Protein AF-A0A660MG66-F1 (afdb_monomer)

Radius of gyration: 17.44 Å; Cα contacts (8 Å, |Δi|>4): 514; chains: 1; bounding box: 45×44×50 Å

Foldseek 3Di:
DADDDFAEFADLQVQCVVVVADAWPPQRNLSCLVPPVVSSLVSLLVRVVVPGQEYEFSLQQLACVTPNDVCSVVCSLVSLLSSLVSNQVSVVVDPDNHFYEQEDEQRQDALCPVRDDLVCLCVGLVSNQNSNVVRGQEYEDERAQDLSSVVSNLVNHDPPHAYEYEFEWPPVPADVLTARSVRHDLLVVLVSCVVSVGQAYEYEDAALVNRLSSQVVSVVSCVVVVHSRHYYYDYDQFDDDPDDPPPDDRPDDDGDGDPCSDPVNVVVSVVD

Nearest PDB structures (foldseek):
  8ssc-assembly1_A  TM=7.604E-01  e=7.848E-11  Thermus thermophilus HB8
  1q8a-assembly2_B  TM=8.389E-01  e=7.531E-10  Thermotoga maritima
  1q8a-assembly1_A  TM=8.207E-01  e=4.965E-10  Thermotoga maritima
  1q7q-assembly2_B  TM=7.659E-01  e=3.687E-10  Thermotoga maritima
  1q8j-assembly2_B  TM=7.420E-01  e=2.034E-10  Thermotoga maritima

Structure (mmCIF, N/CA/C/O backbone):
data_AF-A0A660MG66-F1
#
_entry.id   AF-A0A660MG66-F1
#
loop_
_atom_site.group_PDB
_atom_site.id
_atom_site.type_symbol
_atom_site.label_atom_id
_atom_site.label_alt_id
_atom_site.label_comp_id
_atom_site.label_asym_id
_atom_site.label_entity_id
_atom_site.label_seq_id
_atom_site.pdbx_PDB_ins_code
_atom_site.Cartn_x
_atom_site.Cartn_y
_atom_site.Cartn_z
_atom_site.occupancy
_atom_site.B_iso_or_equiv
_atom_site.auth_seq_id
_atom_site.auth_comp_id
_atom_site.auth_asym_id
_atom_site.auth_atom_id
_atom_site.pdbx_PDB_model_num
ATOM 1 N N . MET A 1 1 ? -5.938 2.120 25.514 1.00 46.19 1 MET A N 1
ATOM 2 C CA . MET A 1 1 ? -5.504 3.510 25.252 1.00 46.19 1 MET A CA 1
ATOM 3 C C . MET A 1 1 ? -5.597 3.747 23.754 1.00 46.19 1 MET A C 1
ATOM 5 O O . MET A 1 1 ? -5.388 2.773 23.036 1.00 46.19 1 MET A O 1
ATOM 9 N N . PRO A 1 2 ? -5.944 4.954 23.278 1.00 67.81 2 PRO A N 1
ATOM 10 C CA . PRO A 1 2 ? -5.911 5.242 21.847 1.00 67.81 2 PRO A CA 1
ATOM 11 C C . PRO A 1 2 ? -4.488 5.038 21.314 1.00 67.81 2 PRO A C 1
ATOM 13 O O . PRO A 1 2 ? -3.513 5.337 22.008 1.00 67.81 2 PRO A O 1
ATOM 16 N N . HIS A 1 3 ? -4.371 4.480 20.109 1.00 76.56 3 HIS A N 1
ATOM 17 C CA . HIS A 1 3 ? -3.082 4.372 19.427 1.00 76.56 3 HIS A CA 1
ATOM 18 C C . HIS A 1 3 ? -2.533 5.778 19.150 1.00 76.56 3 HIS A C 1
ATOM 20 O O . HIS A 1 3 ? -3.327 6.667 18.840 1.00 76.56 3 HIS A O 1
ATOM 26 N N . PRO A 1 4 ? -1.208 6.002 19.228 1.00 88.88 4 PRO A N 1
ATOM 27 C CA . PRO A 1 4 ? -0.640 7.252 18.740 1.00 88.88 4 PRO A CA 1
ATOM 28 C C . PRO A 1 4 ? -0.959 7.409 17.247 1.00 88.88 4 PRO A C 1
ATOM 30 O O . PRO A 1 4 ? -0.990 6.412 16.515 1.00 88.88 4 PRO A O 1
ATOM 33 N N . LEU A 1 5 ? -1.194 8.652 16.815 1.00 92.31 5 LEU A N 1
ATOM 34 C CA . LEU A 1 5 ? -1.287 8.988 15.397 1.00 92.31 5 LEU A CA 1
ATOM 35 C C . LEU A 1 5 ? 0.055 8.668 14.732 1.00 92.31 5 LEU A C 1
ATOM 37 O O . LEU A 1 5 ? 1.105 8.978 15.291 1.00 92.31 5 LEU A O 1
ATOM 41 N N . LEU A 1 6 ? -0.006 8.028 13.568 1.00 95.81 6 LEU A N 1
ATOM 42 C CA . LEU A 1 6 ? 1.147 7.712 12.736 1.00 95.81 6 LEU A CA 1
ATOM 43 C C . LEU A 1 6 ? 0.929 8.352 11.371 1.00 95.81 6 LEU A C 1
ATOM 45 O O . LEU A 1 6 ? -0.147 8.198 10.794 1.00 95.81 6 LEU A O 1
ATOM 49 N N . ILE A 1 7 ? 1.942 9.043 10.869 1.00 96.88 7 ILE A N 1
ATOM 50 C CA . ILE A 1 7 ? 1.932 9.674 9.554 1.00 96.88 7 ILE A CA 1
ATOM 51 C C . ILE A 1 7 ? 2.652 8.759 8.562 1.00 96.88 7 ILE A C 1
ATOM 53 O O . ILE A 1 7 ? 3.808 8.390 8.770 1.00 96.88 7 ILE A O 1
ATOM 57 N N . LEU A 1 8 ? 1.953 8.373 7.496 1.00 97.88 8 LEU A N 1
ATOM 58 C CA . LEU A 1 8 ? 2.539 7.647 6.368 1.00 97.88 8 LEU A CA 1
ATOM 59 C C . LEU A 1 8 ? 3.187 8.621 5.379 1.00 97.88 8 LEU A C 1
ATOM 61 O O . LEU A 1 8 ? 2.963 9.833 5.442 1.00 97.88 8 LEU A O 1
ATOM 65 N N . ASP A 1 9 ? 3.987 8.090 4.462 1.00 97.25 9 ASP A N 1
ATOM 66 C CA . ASP A 1 9 ? 4.461 8.835 3.306 1.00 97.25 9 ASP A CA 1
ATOM 67 C C . ASP A 1 9 ? 3.354 9.070 2.261 1.00 97.25 9 ASP A C 1
ATOM 69 O O . ASP A 1 9 ? 2.168 8.849 2.504 1.00 97.25 9 ASP A O 1
ATOM 73 N N . GLY A 1 10 ? 3.730 9.635 1.113 1.00 93.62 10 GLY A N 1
ATOM 74 C CA . GLY A 1 10 ? 2.805 9.977 0.034 1.00 93.62 10 GLY A CA 1
ATOM 75 C C . GLY A 1 10 ? 3.159 9.311 -1.296 1.00 93.62 10 GLY A C 1
ATOM 76 O O . GLY A 1 10 ? 3.977 8.399 -1.375 1.00 93.62 10 GLY A O 1
ATOM 77 N N . GLY A 1 11 ? 2.545 9.799 -2.377 1.00 91.19 11 GLY A N 1
ATOM 78 C CA . GLY A 1 11 ? 2.695 9.221 -3.714 1.00 91.19 11 GLY A CA 1
ATOM 79 C C . GLY A 1 11 ? 4.115 9.285 -4.295 1.00 91.19 11 GLY A C 1
ATOM 80 O O . GLY A 1 11 ? 4.513 10.300 -4.873 1.00 91.19 11 GLY A O 1
ATOM 81 N N . MET A 1 12 ? 4.818 8.149 -4.269 1.00 92.69 12 MET A N 1
ATOM 82 C CA . MET A 1 12 ? 6.146 7.943 -4.868 1.00 92.69 12 MET A CA 1
ATOM 83 C C . MET A 1 12 ? 6.213 8.355 -6.349 1.00 92.69 12 MET A C 1
ATOM 85 O O . MET A 1 12 ? 7.082 9.131 -6.741 1.00 92.69 12 MET A O 1
ATOM 89 N N . GLY A 1 13 ? 5.277 7.879 -7.181 1.00 88.44 13 GLY A N 1
ATOM 90 C CA . GLY A 1 13 ? 5.284 8.137 -8.628 1.00 88.44 13 GLY A CA 1
ATOM 91 C C . GLY A 1 13 ? 5.213 9.624 -8.994 1.00 88.44 13 GLY A C 1
ATOM 92 O O . GLY A 1 13 ? 5.968 10.090 -9.846 1.00 88.44 13 GLY A O 1
ATOM 93 N N . ARG A 1 14 ? 4.365 10.394 -8.298 1.00 84.88 14 ARG A N 1
ATOM 94 C CA . ARG A 1 14 ? 4.221 11.845 -8.519 1.00 84.88 14 ARG A CA 1
ATOM 95 C C . ARG A 1 14 ? 5.484 12.599 -8.143 1.00 84.88 14 ARG A C 1
ATOM 97 O O . ARG A 1 14 ? 5.910 13.491 -8.872 1.00 84.88 14 ARG A O 1
ATOM 104 N N . GLU A 1 15 ? 6.090 12.236 -7.021 1.00 91.56 15 GLU A N 1
ATOM 105 C CA . GLU A 1 15 ? 7.298 12.898 -6.550 1.00 91.56 15 GLU A CA 1
ATOM 106 C C . GLU A 1 15 ? 8.511 12.578 -7.439 1.00 91.56 15 GLU A C 1
ATOM 108 O O . GLU A 1 15 ? 9.327 13.461 -7.704 1.00 91.56 15 GLU A O 1
ATOM 113 N N . LEU A 1 16 ? 8.588 11.357 -7.977 1.00 91.94 16 LEU A N 1
ATOM 114 C CA . LEU A 1 16 ? 9.566 10.981 -9.001 1.00 91.94 16 LEU A CA 1
ATOM 115 C C . LEU A 1 16 ? 9.388 11.804 -10.282 1.00 91.94 16 LEU A C 1
ATOM 117 O O . LEU A 1 16 ? 10.354 12.404 -10.759 1.00 91.94 16 LEU A O 1
ATOM 121 N N . LEU A 1 17 ? 8.156 11.904 -10.793 1.00 88.00 17 LEU A N 1
ATOM 122 C CA . LEU A 1 17 ? 7.847 12.714 -11.974 1.00 88.00 17 LEU A CA 1
ATOM 123 C C . LEU A 1 17 ? 8.215 14.190 -11.755 1.00 88.00 17 LEU A C 1
ATOM 125 O O . LEU A 1 17 ? 8.870 14.799 -12.599 1.00 88.00 17 LEU A O 1
ATOM 129 N N . ARG A 1 18 ? 7.875 14.757 -10.589 1.00 87.94 18 ARG A N 1
ATOM 130 C CA . ARG A 1 18 ? 8.199 16.148 -10.219 1.00 87.94 18 ARG A CA 1
ATOM 131 C C . ARG A 1 18 ? 9.704 16.426 -10.202 1.00 87.94 18 ARG A C 1
ATOM 133 O O . ARG A 1 18 ? 10.125 17.560 -10.421 1.00 87.94 18 ARG A O 1
ATOM 140 N N . ARG A 1 19 ? 10.516 15.401 -9.947 1.00 91.06 19 ARG A N 1
ATOM 141 C CA . ARG A 1 19 ? 11.986 15.466 -9.944 1.00 91.06 19 ARG A CA 1
ATOM 142 C C . ARG A 1 19 ? 12.611 15.155 -11.302 1.00 91.06 19 ARG A C 1
ATOM 144 O O . ARG A 1 19 ? 13.834 15.142 -11.408 1.00 91.06 19 ARG A O 1
ATOM 151 N N . GLY A 1 20 ? 11.793 14.911 -12.326 1.00 90.56 20 GLY A N 1
ATOM 152 C CA . GLY A 1 20 ? 12.252 14.550 -13.664 1.00 90.56 20 GLY A CA 1
ATOM 153 C C . GLY A 1 20 ? 12.834 13.138 -13.754 1.00 90.56 20 GLY A C 1
ATOM 154 O O . GLY A 1 20 ? 13.601 12.870 -14.676 1.00 90.56 20 GLY A O 1
ATOM 155 N N . ALA A 1 21 ? 12.514 12.251 -12.806 1.00 91.75 21 ALA A N 1
ATOM 156 C CA . ALA A 1 21 ? 12.906 10.850 -12.898 1.00 91.75 21 ALA A CA 1
ATOM 157 C C . ALA A 1 21 ? 12.067 10.120 -13.970 1.00 91.75 21 ALA A C 1
ATOM 159 O O . ALA A 1 21 ? 10.926 10.520 -14.223 1.00 91.75 21 ALA A O 1
ATOM 160 N N . PRO A 1 22 ? 12.591 9.041 -14.584 1.00 87.75 22 PRO A N 1
ATOM 161 C CA . PRO A 1 22 ? 11.855 8.244 -15.557 1.00 87.75 22 PRO A CA 1
ATOM 162 C C . PRO A 1 22 ? 10.505 7.765 -15.015 1.00 87.75 22 PRO A C 1
ATOM 164 O O . PRO A 1 22 ? 10.446 7.054 -14.012 1.00 87.75 22 PRO A O 1
ATOM 167 N N . PHE A 1 23 ? 9.427 8.135 -15.705 1.00 82.25 23 PHE A N 1
ATOM 168 C CA . PHE A 1 23 ? 8.063 7.748 -15.366 1.00 82.25 23 PHE A CA 1
ATOM 169 C C . PHE A 1 23 ? 7.261 7.550 -16.654 1.00 82.25 23 PHE A C 1
ATOM 171 O O . PHE A 1 23 ? 7.031 8.507 -17.390 1.00 82.25 23 PHE A O 1
ATOM 178 N N . VAL A 1 24 ? 6.867 6.308 -16.937 1.00 81.00 24 VAL A N 1
ATOM 179 C CA . VAL A 1 24 ? 6.065 5.937 -18.115 1.00 81.00 24 VAL A CA 1
ATOM 180 C C . VAL A 1 24 ? 5.118 4.806 -17.723 1.00 81.00 24 VAL A C 1
ATOM 182 O O . VAL A 1 24 ? 5.482 3.948 -16.919 1.00 81.00 24 VAL A O 1
ATOM 185 N N . GLN A 1 25 ? 3.902 4.803 -18.266 1.00 78.06 25 GLN A N 1
ATOM 186 C CA . GLN A 1 25 ? 2.970 3.689 -18.093 1.00 78.06 25 GLN A CA 1
ATOM 187 C C . GLN A 1 25 ? 3.338 2.520 -19.031 1.00 78.06 25 GLN A C 1
ATOM 189 O O . GLN A 1 25 ? 3.713 2.773 -20.176 1.00 78.06 25 GLN A O 1
ATOM 194 N N . PRO A 1 26 ? 3.205 1.250 -18.611 1.00 80.88 26 PRO A N 1
ATOM 195 C CA . PRO A 1 26 ? 2.619 0.784 -17.351 1.00 80.88 26 PRO A CA 1
ATOM 196 C C . PRO A 1 26 ? 3.612 0.647 -16.182 1.00 80.88 26 PRO A C 1
ATOM 198 O O . PRO A 1 26 ? 3.180 0.349 -15.074 1.00 80.88 26 PRO A O 1
ATOM 201 N N . GLN A 1 27 ? 4.919 0.865 -16.381 1.00 80.94 27 GLN A N 1
ATOM 202 C CA . GLN A 1 27 ? 5.933 0.628 -15.339 1.00 80.94 27 GLN A CA 1
ATOM 203 C C . GLN A 1 27 ? 5.876 1.630 -14.170 1.00 80.94 27 GLN A C 1
ATOM 205 O O . GLN A 1 27 ? 6.378 1.341 -13.084 1.00 80.94 27 GLN A O 1
ATOM 210 N N . TRP A 1 28 ? 5.312 2.820 -14.380 1.00 84.62 28 TRP A N 1
ATOM 211 C CA . TRP A 1 28 ? 5.174 3.886 -13.382 1.00 84.62 28 TRP A CA 1
ATOM 212 C C . TRP A 1 28 ? 6.479 4.126 -12.599 1.00 84.62 28 TRP A C 1
ATOM 214 O O . TRP A 1 28 ? 7.527 4.404 -13.187 1.00 84.62 28 TRP A O 1
ATOM 224 N N . SER A 1 29 ? 6.440 4.013 -11.268 1.00 86.06 29 SER A N 1
ATOM 225 C CA . SER A 1 29 ? 7.584 4.231 -10.382 1.00 86.06 29 SER A CA 1
ATOM 226 C C . SER A 1 29 ? 8.622 3.103 -10.417 1.00 86.06 29 SER A C 1
ATOM 228 O O . SER A 1 29 ? 9.759 3.325 -9.986 1.00 86.06 29 SER A O 1
ATOM 230 N N . ALA A 1 30 ? 8.294 1.922 -10.960 1.00 92.12 30 ALA A N 1
ATOM 231 C CA . ALA A 1 30 ? 9.275 0.856 -11.164 1.00 92.12 30 ALA A CA 1
ATOM 232 C C . ALA A 1 30 ? 10.323 1.249 -12.215 1.00 92.12 30 ALA A C 1
ATOM 234 O O . ALA A 1 30 ? 11.483 0.859 -12.094 1.00 92.12 30 ALA A O 1
ATOM 235 N N . LEU A 1 31 ? 9.967 2.086 -13.198 1.00 92.50 31 LEU A N 1
ATOM 236 C CA . LEU A 1 31 ? 10.926 2.551 -14.201 1.00 92.50 31 LEU A CA 1
ATOM 237 C C . LEU A 1 31 ? 12.062 3.361 -13.564 1.00 92.50 31 LEU A C 1
ATOM 239 O O . LEU A 1 31 ? 13.237 3.113 -13.840 1.00 92.50 31 LEU A O 1
ATOM 243 N N . ALA A 1 32 ? 11.722 4.282 -12.659 1.00 94.81 32 ALA A N 1
ATOM 244 C CA . ALA A 1 32 ? 12.711 5.027 -11.889 1.00 94.81 32 ALA A CA 1
ATOM 245 C C . ALA A 1 32 ? 13.559 4.101 -11.008 1.00 94.81 32 ALA A C 1
ATOM 247 O O . ALA A 1 32 ? 14.765 4.300 -10.913 1.00 94.81 32 ALA A O 1
ATOM 248 N N . LEU A 1 33 ? 12.972 3.060 -10.408 1.00 96.81 33 LEU A N 1
ATOM 249 C CA . LEU A 1 33 ? 13.735 2.069 -9.644 1.00 96.81 33 LEU A CA 1
ATOM 250 C C . LEU A 1 33 ? 14.782 1.354 -10.515 1.00 96.81 33 LEU A C 1
ATOM 252 O O . LEU A 1 33 ? 15.910 1.144 -10.074 1.00 96.81 33 LEU A O 1
ATOM 256 N N . MET A 1 34 ? 14.420 1.008 -11.753 1.00 95.06 34 MET A N 1
ATOM 257 C CA . MET A 1 34 ? 15.291 0.300 -12.696 1.00 95.06 34 MET A CA 1
ATOM 258 C C . MET A 1 34 ? 16.382 1.199 -13.293 1.00 95.06 34 MET A C 1
ATOM 260 O O . MET A 1 34 ? 17.507 0.743 -13.493 1.00 95.06 34 MET A O 1
ATOM 264 N N . GLN A 1 35 ? 16.060 2.457 -13.601 1.00 95.69 35 GLN A N 1
ATOM 265 C CA . GLN A 1 35 ? 16.934 3.342 -14.383 1.00 95.69 35 GLN A CA 1
ATOM 266 C C . GLN A 1 35 ? 17.632 4.424 -13.553 1.00 95.69 35 GLN A C 1
ATOM 268 O O . GLN A 1 35 ? 18.730 4.854 -13.903 1.00 95.69 35 GLN A O 1
ATOM 273 N N . GLN A 1 36 ? 17.017 4.871 -12.458 1.00 96.31 36 GLN A N 1
ATOM 274 C CA . GLN A 1 36 ? 17.515 5.959 -11.616 1.00 96.31 36 GLN A CA 1
ATOM 275 C C . GLN A 1 36 ? 17.197 5.724 -10.122 1.00 96.31 36 GLN A C 1
ATOM 277 O O . GLN A 1 36 ? 16.509 6.532 -9.492 1.00 96.31 36 GLN A O 1
ATOM 282 N N . PRO A 1 37 ? 17.715 4.643 -9.507 1.00 97.19 37 PRO A N 1
ATOM 283 C CA . PRO A 1 37 ? 17.398 4.275 -8.123 1.00 97.19 37 PRO A CA 1
ATOM 284 C C . PRO A 1 37 ? 17.758 5.353 -7.089 1.00 97.19 37 PRO A C 1
ATOM 286 O O . PRO A 1 37 ? 17.121 5.442 -6.041 1.00 97.19 37 PRO A O 1
ATOM 289 N N . SER A 1 38 ? 18.734 6.220 -7.379 1.00 96.94 38 SER A N 1
ATOM 290 C CA . SER A 1 38 ? 19.054 7.357 -6.509 1.00 96.94 38 SER A CA 1
ATOM 291 C C . SER A 1 38 ? 17.866 8.306 -6.325 1.00 96.94 38 SER A C 1
ATOM 293 O O . SER A 1 38 ? 17.645 8.775 -5.212 1.00 96.94 38 SER A O 1
ATOM 295 N N . ALA A 1 39 ? 17.054 8.521 -7.368 1.00 97.12 39 ALA A N 1
ATOM 296 C CA . ALA A 1 39 ? 15.866 9.363 -7.275 1.00 97.12 39 ALA A CA 1
ATOM 297 C C . ALA A 1 39 ? 14.840 8.780 -6.291 1.00 97.12 39 ALA A C 1
ATOM 299 O O . ALA A 1 39 ? 14.245 9.531 -5.526 1.00 97.12 39 ALA A O 1
ATOM 300 N N . VAL A 1 40 ? 14.685 7.450 -6.249 1.00 98.00 40 VAL A N 1
ATOM 301 C CA . VAL A 1 40 ? 13.799 6.756 -5.296 1.00 98.00 40 VAL A CA 1
ATOM 302 C C . VAL A 1 40 ? 14.263 6.986 -3.854 1.00 98.00 40 VAL A C 1
ATOM 304 O O . VAL A 1 40 ? 13.461 7.377 -3.006 1.00 98.00 40 VAL A O 1
ATOM 307 N N . ALA A 1 41 ? 15.564 6.834 -3.577 1.00 97.81 41 ALA A N 1
ATOM 308 C CA . ALA A 1 41 ? 16.118 7.144 -2.257 1.00 97.81 41 ALA A CA 1
ATOM 309 C C . ALA A 1 41 ? 15.906 8.620 -1.881 1.00 97.81 41 ALA A C 1
ATOM 311 O O . ALA A 1 41 ? 15.531 8.928 -0.749 1.00 97.81 41 ALA A O 1
ATOM 312 N N . ASP A 1 42 ? 16.085 9.545 -2.829 1.00 97.81 42 ASP A N 1
ATOM 313 C C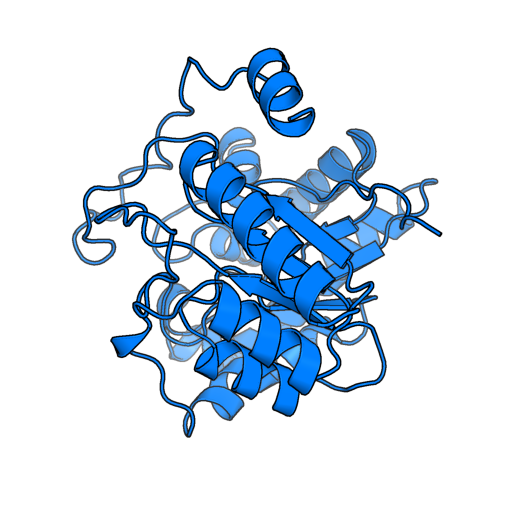A . ASP A 1 42 ? 15.842 10.967 -2.590 1.00 97.81 42 ASP A CA 1
ATOM 314 C C . ASP A 1 42 ? 14.367 11.244 -2.247 1.00 97.81 42 ASP A C 1
ATOM 316 O O . ASP A 1 42 ? 14.086 12.156 -1.460 1.00 97.81 42 ASP A O 1
ATOM 320 N N . VAL A 1 43 ? 13.413 10.515 -2.844 1.00 98.12 43 VAL A N 1
ATOM 321 C CA . VAL A 1 43 ? 11.983 10.640 -2.515 1.00 98.12 43 VAL A CA 1
ATOM 322 C C . VAL A 1 43 ? 11.715 10.162 -1.091 1.00 98.12 43 VAL A C 1
ATOM 324 O O . VAL A 1 43 ? 11.114 10.908 -0.317 1.00 98.12 43 VAL A O 1
ATOM 327 N N . HIS A 1 44 ? 12.229 8.992 -0.699 1.00 98.56 44 HIS A N 1
ATOM 328 C CA . HIS A 1 44 ? 12.107 8.514 0.682 1.00 98.56 44 HIS A CA 1
ATOM 329 C C . HIS A 1 44 ? 12.680 9.518 1.688 1.00 98.56 44 HIS A C 1
ATOM 331 O O . HIS A 1 44 ? 12.006 9.862 2.659 1.00 98.56 44 HIS A O 1
ATOM 337 N N . ARG A 1 45 ? 13.881 10.064 1.435 1.00 98.25 45 ARG A N 1
ATOM 338 C CA . ARG A 1 45 ? 14.485 11.082 2.314 1.00 98.25 45 ARG A CA 1
ATOM 339 C C . ARG A 1 45 ? 13.608 12.324 2.450 1.00 98.25 45 ARG A C 1
ATOM 341 O O . ARG A 1 45 ? 13.521 12.882 3.538 1.00 98.25 45 ARG A O 1
ATOM 348 N N . ALA A 1 46 ? 12.935 12.746 1.383 1.00 98.00 46 ALA A N 1
ATOM 349 C CA .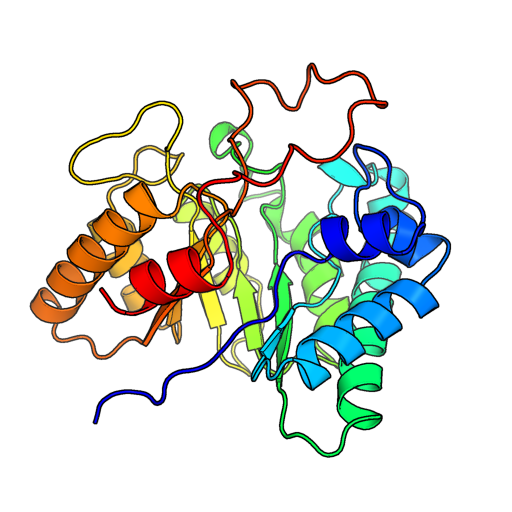 ALA A 1 46 ? 12.038 13.894 1.457 1.00 98.00 46 ALA A CA 1
ATOM 350 C C . ALA A 1 46 ? 10.771 13.618 2.274 1.00 98.00 46 ALA A C 1
ATOM 352 O O . ALA A 1 46 ? 10.354 14.500 3.018 1.00 98.00 46 ALA A O 1
ATOM 353 N N . TYR A 1 47 ? 10.191 12.415 2.202 1.00 98.31 47 TYR A N 1
ATOM 354 C CA . TYR A 1 47 ? 9.064 12.050 3.069 1.00 98.31 47 TYR A CA 1
ATOM 355 C C . TYR A 1 47 ? 9.475 11.920 4.538 1.00 98.31 47 TYR A C 1
ATOM 357 O O . TYR A 1 47 ? 8.783 12.431 5.419 1.00 98.31 47 TYR A O 1
ATOM 365 N N . ILE A 1 48 ? 10.644 11.334 4.808 1.00 98.50 48 ILE A N 1
ATOM 366 C CA . ILE A 1 48 ? 11.240 11.324 6.152 1.00 98.50 48 ILE A CA 1
ATOM 367 C C . ILE A 1 48 ? 11.438 12.760 6.650 1.00 98.50 48 ILE A C 1
ATOM 369 O O . ILE A 1 48 ? 11.128 13.083 7.802 1.00 98.50 48 ILE A O 1
ATOM 373 N N . GLU A 1 49 ? 11.935 13.656 5.794 1.00 97.69 49 GLU A N 1
ATOM 374 C CA . GLU A 1 49 ? 12.165 15.038 6.195 1.00 97.69 49 GLU A CA 1
ATOM 375 C C . GLU A 1 49 ? 10.859 15.801 6.446 1.00 97.69 49 GLU A C 1
ATOM 377 O O . GLU A 1 49 ? 10.764 16.534 7.430 1.00 97.69 49 GLU A O 1
ATOM 382 N N . ALA A 1 50 ? 9.825 15.525 5.651 1.00 96.62 50 ALA A N 1
ATOM 383 C CA . ALA A 1 50 ? 8.476 16.053 5.836 1.00 96.62 50 ALA A CA 1
ATOM 384 C C . ALA A 1 50 ? 7.774 15.543 7.111 1.00 96.62 50 ALA A C 1
ATOM 386 O O . ALA A 1 50 ? 6.791 16.148 7.535 1.00 96.62 50 ALA A O 1
ATOM 387 N N . GLY A 1 51 ? 8.287 14.482 7.744 1.00 97.06 51 GLY A N 1
ATOM 388 C CA . GLY A 1 51 ? 7.797 13.981 9.031 1.00 97.06 51 GLY A CA 1
ATOM 389 C C . GLY A 1 51 ? 7.019 12.668 8.966 1.00 97.06 51 GLY A C 1
ATOM 390 O O . GLY A 1 51 ? 6.251 12.398 9.883 1.00 97.06 51 GLY A O 1
ATOM 391 N N . ALA A 1 52 ? 7.201 11.858 7.918 1.00 98.12 52 ALA A N 1
ATOM 392 C CA . ALA A 1 52 ? 6.640 10.511 7.878 1.00 98.12 52 ALA A CA 1
ATOM 393 C C . ALA A 1 52 ? 7.226 9.633 9.002 1.00 98.12 52 ALA A C 1
ATOM 395 O O . ALA A 1 52 ? 8.445 9.546 9.165 1.00 98.12 52 ALA A O 1
ATOM 396 N N . ASP A 1 53 ? 6.354 8.952 9.745 1.00 98.38 53 ASP A N 1
ATOM 397 C CA . ASP A 1 53 ? 6.715 7.927 10.733 1.00 98.38 53 ASP A CA 1
ATOM 398 C C . ASP A 1 53 ? 6.969 6.566 10.070 1.00 98.38 53 ASP A C 1
ATOM 400 O O . ASP A 1 53 ? 7.650 5.698 10.629 1.00 98.38 53 ASP A O 1
ATOM 404 N N . ILE A 1 54 ? 6.383 6.357 8.889 1.00 98.69 54 ILE A N 1
ATOM 405 C CA . ILE A 1 54 ? 6.503 5.139 8.092 1.00 98.69 54 ILE A CA 1
ATOM 406 C C . ILE A 1 54 ? 6.644 5.539 6.627 1.00 98.69 54 ILE A C 1
ATOM 408 O O . ILE A 1 54 ? 5.849 6.335 6.133 1.00 98.69 54 ILE A O 1
ATOM 412 N N . ILE A 1 55 ? 7.634 4.970 5.945 1.00 98.75 55 ILE A N 1
ATOM 413 C CA . ILE A 1 55 ? 7.764 5.052 4.489 1.00 98.75 55 ILE A CA 1
ATOM 414 C C . ILE A 1 55 ? 7.443 3.704 3.850 1.00 98.75 55 ILE A C 1
ATOM 416 O O . ILE A 1 55 ? 7.709 2.655 4.440 1.00 98.75 55 ILE A O 1
ATOM 420 N N . THR A 1 56 ? 6.920 3.733 2.635 1.00 98.75 56 THR A N 1
ATOM 421 C CA . THR A 1 56 ? 6.498 2.558 1.877 1.00 98.75 56 THR A CA 1
ATOM 422 C C . THR A 1 56 ? 7.504 2.281 0.769 1.00 98.75 56 THR A C 1
ATOM 424 O O . THR A 1 56 ? 7.882 3.185 0.028 1.00 98.75 56 THR A O 1
ATOM 427 N N . THR A 1 57 ? 7.987 1.047 0.650 1.00 98.75 57 THR A N 1
ATOM 428 C CA . THR A 1 57 ? 8.944 0.659 -0.399 1.00 98.75 57 THR A CA 1
ATOM 429 C C . THR A 1 57 ? 8.386 0.914 -1.805 1.00 98.75 57 THR A C 1
ATOM 431 O O . THR A 1 57 ? 7.207 0.708 -2.082 1.00 98.75 57 THR A O 1
ATOM 434 N N . ASN A 1 58 ? 9.250 1.312 -2.746 1.00 98.25 58 ASN A N 1
ATOM 435 C CA . ASN A 1 58 ? 8.865 1.493 -4.151 1.00 98.25 58 ASN A CA 1
ATOM 436 C C . ASN A 1 58 ? 8.748 0.149 -4.903 1.00 98.25 58 ASN A C 1
ATOM 438 O O . ASN A 1 58 ? 9.507 -0.116 -5.834 1.00 98.25 58 ASN A O 1
ATOM 442 N N . SER A 1 59 ? 7.842 -0.725 -4.467 1.00 97.25 59 SER A N 1
ATOM 443 C CA . SER A 1 59 ? 7.641 -2.070 -5.029 1.00 97.25 59 SER A CA 1
ATOM 444 C C . SER A 1 59 ? 6.237 -2.311 -5.593 1.00 97.25 59 SER A C 1
ATOM 446 O O . SER A 1 59 ? 5.999 -3.366 -6.177 1.00 97.25 59 SER A O 1
ATOM 448 N N . TYR A 1 60 ? 5.341 -1.322 -5.510 1.00 97.12 60 TYR A N 1
ATOM 449 C CA . TYR A 1 60 ? 3.949 -1.422 -5.961 1.00 97.12 60 TYR A CA 1
ATOM 450 C C . TYR A 1 60 ? 3.799 -1.883 -7.422 1.00 97.12 60 TYR A C 1
ATOM 452 O O . TYR A 1 60 ? 3.022 -2.778 -7.732 1.00 97.12 60 TYR A O 1
ATOM 460 N N . ALA A 1 61 ? 4.582 -1.312 -8.340 1.00 95.00 61 ALA A N 1
ATOM 461 C CA . ALA A 1 61 ? 4.511 -1.657 -9.760 1.00 95.00 61 ALA A CA 1
ATOM 462 C C . ALA A 1 61 ? 5.388 -2.870 -10.141 1.00 95.00 61 ALA A C 1
ATOM 464 O O . ALA A 1 61 ? 5.541 -3.168 -11.319 1.00 95.00 61 ALA A O 1
ATOM 465 N N . LEU A 1 62 ? 5.980 -3.596 -9.185 1.00 96.75 62 LEU A N 1
ATOM 466 C CA . LEU A 1 62 ? 6.849 -4.751 -9.464 1.00 96.75 62 LEU A CA 1
ATOM 467 C C . LEU A 1 62 ? 6.067 -6.058 -9.657 1.00 96.75 62 LEU A C 1
ATOM 469 O O . LEU A 1 62 ? 6.499 -7.114 -9.209 1.00 96.75 62 LEU A O 1
ATOM 473 N N . VAL A 1 63 ? 4.926 -5.998 -10.337 1.00 96.38 63 VAL A N 1
ATOM 474 C CA . VAL A 1 63 ? 4.089 -7.158 -10.683 1.00 96.38 63 VAL A CA 1
ATOM 475 C C . VAL A 1 63 ? 4.074 -7.374 -12.201 1.00 96.38 63 VAL A C 1
ATOM 477 O O . VAL A 1 63 ? 4.275 -6.407 -12.945 1.00 96.38 63 VAL A O 1
ATOM 480 N N . PRO A 1 64 ? 3.809 -8.602 -12.694 1.00 95.81 64 PRO A N 1
ATOM 481 C CA . PRO A 1 64 ? 3.775 -8.897 -14.128 1.00 95.81 64 PRO A CA 1
ATOM 482 C C . PRO A 1 64 ? 2.882 -7.956 -14.934 1.00 95.81 64 PRO A C 1
ATOM 484 O O . PRO A 1 64 ? 3.239 -7.582 -16.047 1.00 95.81 64 PRO A O 1
ATOM 487 N N . PHE A 1 65 ? 1.765 -7.518 -14.347 1.00 91.75 65 PHE A N 1
ATOM 488 C CA . PHE A 1 65 ? 0.840 -6.572 -14.968 1.00 91.75 65 PHE A CA 1
ATOM 489 C C . PHE A 1 65 ? 1.520 -5.257 -15.400 1.00 91.75 65 PHE A C 1
ATOM 491 O O . PHE A 1 65 ? 1.182 -4.704 -16.442 1.00 91.75 65 PHE A O 1
ATOM 498 N N . HIS A 1 66 ? 2.505 -4.776 -14.633 1.00 92.19 66 HIS A N 1
ATOM 499 C CA . HIS A 1 66 ? 3.145 -3.473 -14.842 1.00 92.19 66 HIS A CA 1
ATOM 500 C C . HIS A 1 66 ? 4.524 -3.560 -15.501 1.00 92.19 66 HIS A C 1
ATOM 502 O O . HIS A 1 66 ? 4.827 -2.771 -16.394 1.00 92.19 66 HIS A O 1
ATOM 508 N N . ILE A 1 67 ? 5.375 -4.501 -15.080 1.00 94.06 67 ILE A N 1
ATOM 509 C CA . ILE A 1 67 ? 6.729 -4.644 -15.648 1.00 94.06 67 ILE A CA 1
ATOM 510 C C . ILE A 1 67 ? 6.824 -5.726 -16.728 1.00 94.06 67 ILE A C 1
ATOM 512 O O . ILE A 1 67 ? 7.849 -5.828 -17.388 1.00 94.06 67 ILE A O 1
ATOM 516 N N . GLY A 1 68 ? 5.759 -6.494 -16.960 1.00 95.00 68 GLY A N 1
ATOM 517 C CA . GLY A 1 68 ? 5.746 -7.616 -17.894 1.00 95.00 68 GLY A CA 1
ATOM 518 C C . GLY A 1 68 ? 6.255 -8.920 -17.273 1.00 95.00 68 GLY A C 1
ATOM 519 O O . GLY A 1 68 ? 7.072 -8.930 -16.350 1.00 95.00 68 GLY A O 1
ATOM 520 N N . GLU A 1 69 ? 5.776 -10.045 -17.809 1.00 95.12 69 GLU A N 1
ATOM 521 C CA . GLU A 1 69 ? 6.076 -11.400 -17.313 1.00 95.12 69 GLU A CA 1
ATOM 522 C C . GLU A 1 69 ? 7.576 -11.726 -17.308 1.00 95.12 69 GLU A C 1
ATOM 524 O O . GLU A 1 69 ? 8.105 -12.277 -16.340 1.00 95.12 69 GLU A O 1
ATOM 529 N N . ASP A 1 70 ? 8.290 -11.375 -18.381 1.00 96.31 70 ASP A N 1
ATOM 530 C CA . ASP A 1 70 ? 9.708 -11.713 -18.517 1.00 96.31 70 ASP A CA 1
ATOM 531 C C . ASP A 1 70 ? 10.595 -10.930 -17.543 1.00 96.31 70 ASP A C 1
ATOM 533 O O . ASP A 1 70 ? 11.454 -11.523 -16.880 1.00 96.31 70 ASP A O 1
ATOM 537 N N . ASP A 1 71 ? 10.366 -9.623 -17.405 1.00 95.94 71 ASP A N 1
ATOM 538 C CA . ASP A 1 71 ? 11.098 -8.788 -16.451 1.00 95.94 71 ASP A CA 1
ATOM 539 C C . ASP A 1 71 ? 10.750 -9.159 -15.010 1.00 95.94 71 ASP A C 1
ATOM 541 O O . ASP A 1 71 ? 11.651 -9.284 -14.180 1.00 95.94 71 ASP A O 1
ATOM 545 N N . PHE A 1 72 ? 9.479 -9.433 -14.701 1.00 97.56 72 PHE A N 1
ATOM 546 C CA . PHE A 1 72 ? 9.101 -9.911 -13.373 1.00 97.56 72 PHE A CA 1
ATOM 547 C C . PHE A 1 72 ? 9.795 -11.232 -13.027 1.00 97.56 72 PHE A C 1
ATOM 549 O O . PHE A 1 72 ? 10.440 -11.350 -11.983 1.00 97.56 72 PHE A O 1
ATOM 556 N N . ARG A 1 73 ? 9.737 -12.218 -13.924 1.00 96.69 73 ARG A N 1
ATOM 557 C CA . ARG A 1 73 ? 10.345 -13.536 -13.707 1.00 96.69 73 ARG A CA 1
ATOM 558 C C . ARG A 1 73 ? 11.859 -13.464 -13.519 1.00 96.69 73 ARG A C 1
ATOM 560 O O . ARG A 1 73 ? 12.415 -14.235 -12.739 1.00 96.69 73 ARG A O 1
ATOM 567 N N . THR A 1 74 ? 12.535 -12.578 -14.245 1.00 97.12 74 THR A N 1
ATOM 568 C CA . THR A 1 74 ? 14.003 -12.488 -14.227 1.00 97.12 74 THR A CA 1
ATOM 569 C C . THR A 1 74 ? 14.539 -11.520 -13.172 1.00 97.12 74 THR A C 1
ATOM 571 O O . THR A 1 74 ? 15.637 -11.734 -12.655 1.00 97.12 74 THR A O 1
ATOM 574 N N . GLN A 1 75 ? 13.784 -10.474 -12.829 1.00 97.38 75 GLN A N 1
ATOM 575 C CA . GLN A 1 75 ? 14.264 -9.360 -12.006 1.00 97.38 75 GLN A CA 1
ATOM 576 C C . GLN A 1 75 ? 13.374 -9.033 -10.802 1.00 97.38 75 GLN A C 1
ATOM 578 O O . GLN A 1 75 ? 13.842 -8.322 -9.916 1.00 97.38 75 GLN A O 1
ATOM 583 N N . GLY A 1 76 ? 12.148 -9.553 -10.705 1.00 97.75 76 GLY A N 1
ATOM 584 C CA . GLY A 1 76 ? 11.153 -9.155 -9.699 1.00 97.75 76 GLY A CA 1
ATOM 585 C C . GLY A 1 76 ? 11.676 -9.195 -8.261 1.00 97.75 76 GLY A C 1
ATOM 586 O O . GLY A 1 76 ? 11.619 -8.192 -7.554 1.00 97.75 76 GLY A O 1
ATOM 587 N N . ASN A 1 77 ? 12.300 -10.303 -7.846 1.00 98.56 77 ASN A N 1
ATOM 588 C CA . ASN A 1 77 ? 12.901 -10.405 -6.509 1.00 98.56 77 ASN A CA 1
ATOM 589 C C . ASN A 1 77 ? 14.066 -9.419 -6.301 1.00 98.56 77 ASN A C 1
ATOM 591 O O . ASN A 1 77 ? 14.175 -8.799 -5.245 1.00 98.56 77 ASN A O 1
ATOM 595 N N . LYS A 1 78 ? 14.923 -9.242 -7.315 1.00 98.56 78 LYS A N 1
ATOM 596 C CA . LYS A 1 78 ? 16.064 -8.318 -7.262 1.00 98.56 78 LYS A CA 1
ATOM 597 C C . LYS A 1 78 ? 15.599 -6.865 -7.144 1.00 98.56 78 LYS A C 1
ATOM 599 O O . LYS A 1 78 ? 16.184 -6.104 -6.378 1.00 98.56 78 LYS A O 1
ATOM 604 N N . LEU A 1 79 ? 14.562 -6.482 -7.886 1.00 98.62 79 LEU A N 1
ATOM 605 C CA . LEU A 1 79 ? 13.976 -5.145 -7.828 1.00 98.62 79 LEU A CA 1
ATOM 606 C C . LEU A 1 79 ? 13.257 -4.918 -6.495 1.00 98.62 79 LEU A C 1
ATOM 608 O O . LEU A 1 79 ? 13.453 -3.878 -5.878 1.00 98.62 79 LEU A O 1
ATOM 612 N N . ALA A 1 80 ? 12.519 -5.910 -5.991 1.00 98.75 80 ALA A N 1
ATOM 613 C CA . ALA A 1 80 ? 11.882 -5.838 -4.678 1.00 98.75 80 ALA A CA 1
ATOM 614 C C . ALA A 1 80 ? 12.919 -5.670 -3.551 1.00 98.75 80 ALA A C 1
ATOM 616 O O . ALA A 1 80 ? 12.744 -4.847 -2.654 1.00 98.75 80 ALA A O 1
ATOM 617 N N . ARG A 1 81 ? 14.050 -6.382 -3.648 1.00 98.88 81 ARG A N 1
ATOM 618 C CA . ARG A 1 81 ? 15.213 -6.185 -2.775 1.00 98.88 81 ARG A CA 1
ATOM 619 C C . ARG A 1 81 ? 15.775 -4.771 -2.872 1.00 98.88 81 ARG A C 1
ATOM 621 O O . ARG A 1 81 ? 15.966 -4.139 -1.840 1.00 98.88 81 ARG A O 1
ATOM 628 N N . LEU A 1 82 ? 16.012 -4.267 -4.083 1.00 98.81 82 LEU A N 1
ATOM 629 C CA . LEU A 1 82 ? 16.527 -2.912 -4.291 1.00 98.81 82 LEU A CA 1
ATOM 630 C C . LEU A 1 82 ? 15.584 -1.849 -3.701 1.00 98.81 82 LEU A C 1
ATOM 632 O O . LEU A 1 82 ? 16.049 -0.911 -3.062 1.00 98.81 82 LEU A O 1
ATOM 636 N N . ALA A 1 83 ? 14.267 -2.009 -3.858 1.00 98.75 83 ALA A N 1
ATOM 637 C CA . ALA A 1 83 ? 13.280 -1.114 -3.258 1.00 98.75 83 ALA A CA 1
ATOM 638 C C . ALA A 1 83 ? 13.384 -1.089 -1.721 1.00 98.75 83 ALA A C 1
ATOM 640 O O . ALA A 1 83 ? 13.368 -0.014 -1.123 1.00 98.75 83 ALA A O 1
ATOM 641 N N . GLY A 1 84 ? 13.548 -2.259 -1.089 1.00 98.75 84 GLY A N 1
ATOM 642 C CA . GLY A 1 84 ? 13.795 -2.372 0.351 1.00 98.75 84 GLY A CA 1
ATOM 643 C C . GLY A 1 84 ? 15.119 -1.734 0.788 1.00 98.75 84 GLY A C 1
ATOM 644 O O . GLY A 1 84 ? 15.143 -0.972 1.754 1.00 98.75 84 GLY A O 1
ATOM 645 N N . GLU A 1 85 ? 16.207 -1.989 0.055 1.00 98.75 85 GLU A N 1
ATOM 646 C CA . GLU A 1 85 ? 17.535 -1.417 0.323 1.00 98.75 85 GLU A CA 1
ATOM 647 C C . GLU A 1 85 ? 17.512 0.114 0.305 1.00 98.75 85 GLU A C 1
ATOM 649 O O . GLU A 1 85 ? 18.044 0.741 1.217 1.00 98.75 85 GLU A O 1
ATOM 654 N N . LEU A 1 86 ? 16.867 0.724 -0.694 1.00 98.81 86 LEU A N 1
ATOM 655 C CA . LEU A 1 86 ? 16.802 2.183 -0.832 1.00 98.81 86 LEU A CA 1
ATOM 656 C C . LEU A 1 86 ? 15.952 2.838 0.264 1.00 98.81 86 LEU A C 1
ATOM 658 O O . LEU A 1 86 ? 16.314 3.909 0.757 1.00 98.81 86 LEU A O 1
ATOM 662 N N . ALA A 1 87 ? 14.847 2.203 0.667 1.00 98.69 87 ALA A N 1
ATOM 663 C CA . ALA A 1 87 ? 14.027 2.675 1.780 1.00 98.69 87 ALA A CA 1
ATOM 664 C C . ALA A 1 87 ? 14.802 2.601 3.105 1.00 98.69 87 ALA A C 1
ATOM 666 O O . ALA A 1 87 ? 14.886 3.595 3.828 1.00 98.69 87 ALA A O 1
ATOM 667 N N . GLN A 1 88 ? 15.444 1.463 3.392 1.00 98.25 88 GLN A N 1
ATOM 668 C CA . GLN A 1 88 ? 16.272 1.309 4.588 1.00 98.25 88 GLN A CA 1
ATOM 669 C C . GLN A 1 88 ? 17.434 2.303 4.587 1.00 98.25 88 GLN A C 1
ATOM 671 O O . GLN A 1 88 ? 17.694 2.923 5.617 1.00 98.25 88 GLN A O 1
ATOM 676 N N . GLN A 1 89 ? 18.095 2.498 3.441 1.00 98.19 89 GLN A N 1
ATOM 677 C CA . GLN A 1 89 ? 19.189 3.454 3.315 1.00 98.19 89 GLN A CA 1
ATOM 678 C C . GLN A 1 89 ? 18.713 4.864 3.675 1.00 98.19 89 GLN A C 1
ATOM 680 O O . GLN A 1 89 ? 19.369 5.548 4.453 1.00 98.19 89 GLN A O 1
ATOM 685 N N . ALA A 1 90 ? 17.554 5.292 3.167 1.00 98.31 90 ALA A N 1
ATOM 686 C CA . ALA A 1 90 ? 16.993 6.601 3.495 1.00 98.31 90 ALA A CA 1
ATOM 687 C C . ALA A 1 90 ? 16.689 6.758 4.998 1.00 98.31 90 ALA A C 1
ATOM 689 O O . ALA A 1 90 ? 16.886 7.843 5.546 1.00 98.31 90 ALA A O 1
ATOM 690 N N . VAL A 1 91 ? 16.254 5.686 5.672 1.00 98.25 91 VAL A N 1
ATOM 691 C CA . VAL A 1 91 ? 16.091 5.664 7.136 1.00 98.25 91 VAL A CA 1
ATOM 692 C C . VAL A 1 91 ? 17.445 5.744 7.847 1.00 98.25 91 VAL A C 1
ATOM 694 O O . VAL A 1 91 ? 17.590 6.538 8.770 1.00 98.25 91 VAL A O 1
ATOM 697 N N . GLY A 1 92 ? 18.444 4.972 7.411 1.00 97.19 92 GLY A N 1
ATOM 698 C CA . GLY A 1 92 ? 19.792 4.962 7.991 1.00 97.19 92 GLY A CA 1
ATOM 699 C C . GLY A 1 92 ? 20.563 6.275 7.807 1.00 97.19 92 GLY A C 1
ATOM 700 O O . GLY A 1 92 ? 21.360 6.640 8.669 1.00 97.19 92 GLY A O 1
ATOM 701 N N . ASP A 1 93 ? 20.284 7.004 6.724 1.00 95.62 93 ASP A N 1
ATOM 702 C CA . ASP A 1 93 ? 20.807 8.349 6.451 1.00 95.62 93 ASP A CA 1
ATOM 703 C C . ASP A 1 93 ? 20.151 9.427 7.348 1.00 95.62 93 ASP A C 1
ATOM 705 O O . A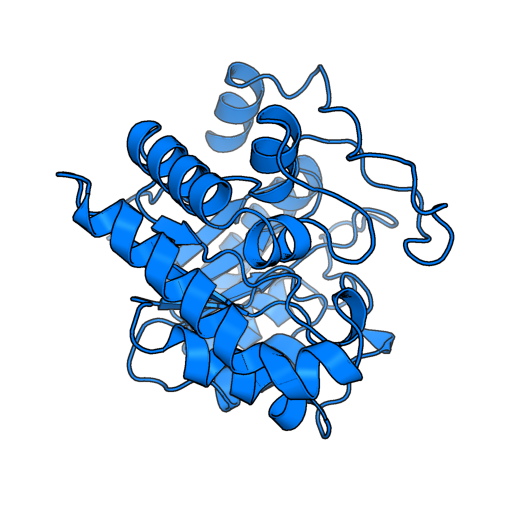SP A 1 93 ? 20.620 10.567 7.402 1.00 95.62 93 ASP A O 1
ATOM 709 N N . SER A 1 94 ? 19.059 9.094 8.047 1.00 95.25 94 SER A N 1
ATOM 710 C CA . SER A 1 94 ? 18.284 10.010 8.888 1.00 95.25 94 SER A CA 1
ATOM 711 C C . SER A 1 94 ? 18.567 9.820 10.380 1.00 95.25 94 SER A C 1
ATOM 713 O O . SER A 1 94 ? 18.892 8.738 10.858 1.00 95.25 94 SER A O 1
ATOM 715 N N . SER A 1 95 ? 18.379 10.884 11.163 1.00 92.94 95 SER A N 1
ATOM 716 C CA . SER A 1 95 ? 18.373 10.819 12.632 1.00 92.94 95 SER A CA 1
ATOM 717 C C . SER A 1 95 ? 16.983 10.532 13.220 1.00 92.94 95 SER A C 1
ATOM 719 O O . SER A 1 95 ? 16.842 10.400 14.440 1.00 92.94 95 SER A O 1
ATOM 721 N N . LYS A 1 96 ? 15.945 10.454 12.374 1.00 94.06 96 LYS A N 1
ATOM 722 C CA . LYS A 1 96 ? 14.553 10.216 12.778 1.00 94.06 96 LYS A CA 1
ATOM 723 C C . LYS A 1 96 ? 14.274 8.719 12.919 1.00 94.06 96 LYS A C 1
ATOM 725 O O . LYS A 1 96 ? 14.798 7.897 12.176 1.00 94.06 96 LYS A O 1
ATOM 730 N N . LYS A 1 97 ? 13.402 8.360 13.864 1.00 94.56 97 LYS A N 1
ATOM 731 C CA . LYS A 1 97 ? 12.914 6.982 14.024 1.00 94.56 97 LYS A CA 1
ATOM 732 C C . LYS A 1 97 ? 11.758 6.738 13.057 1.00 94.56 97 LYS A C 1
ATOM 734 O O . LYS A 1 97 ? 10.614 6.988 13.416 1.00 94.56 97 LYS A O 1
ATOM 739 N N . VAL A 1 98 ? 12.076 6.263 11.859 1.00 98.12 98 VAL A N 1
ATOM 740 C CA . VAL A 1 98 ? 11.102 5.943 10.807 1.00 98.12 98 VAL A CA 1
ATOM 741 C C . VAL A 1 98 ? 11.108 4.441 10.551 1.00 98.12 98 VAL A C 1
ATOM 743 O O . VAL A 1 98 ? 12.163 3.815 10.625 1.00 98.12 98 VAL A O 1
ATOM 746 N N . ARG A 1 99 ? 9.936 3.865 10.280 1.00 98.56 99 ARG A N 1
ATOM 747 C CA . ARG A 1 99 ? 9.788 2.452 9.904 1.00 98.56 99 ARG A CA 1
ATOM 748 C C . ARG A 1 99 ? 9.619 2.280 8.399 1.00 98.56 99 ARG A C 1
ATOM 750 O O . ARG A 1 99 ? 9.105 3.169 7.727 1.00 98.56 99 ARG A O 1
ATOM 757 N N . VAL A 1 100 ? 9.989 1.113 7.890 1.00 98.81 100 VAL A N 1
ATOM 758 C CA . VAL A 1 100 ? 9.802 0.730 6.487 1.00 98.81 100 VAL A CA 1
ATOM 759 C C . VAL A 1 100 ? 8.641 -0.257 6.364 1.00 98.81 100 VAL A C 1
ATOM 761 O O . VAL A 1 100 ? 8.664 -1.336 6.956 1.00 98.81 100 VAL A O 1
ATOM 764 N N . ALA A 1 101 ? 7.634 0.096 5.571 1.00 98.88 101 ALA A N 1
ATOM 765 C CA . ALA A 1 101 ? 6.556 -0.788 5.150 1.00 98.88 101 ALA A CA 1
ATOM 766 C C . ALA A 1 101 ? 6.898 -1.433 3.803 1.00 98.88 101 ALA A C 1
ATOM 768 O O . ALA A 1 101 ? 7.143 -0.733 2.821 1.00 98.88 101 ALA A O 1
ATOM 769 N N . ALA A 1 102 ? 6.899 -2.765 3.745 1.00 98.75 102 ALA A N 1
ATOM 770 C CA . ALA A 1 102 ? 6.966 -3.485 2.479 1.00 98.75 102 ALA A CA 1
ATOM 771 C C . ALA A 1 102 ? 5.601 -3.431 1.790 1.00 98.75 102 ALA A C 1
ATOM 773 O O . ALA A 1 102 ? 4.652 -4.063 2.264 1.00 98.75 102 ALA A O 1
ATOM 774 N N . SER A 1 103 ? 5.527 -2.709 0.672 1.00 98.62 103 SER A N 1
ATOM 775 C CA . SER A 1 103 ? 4.354 -2.699 -0.197 1.00 98.62 103 SER A CA 1
ATOM 776 C C . SER A 1 103 ? 4.114 -4.086 -0.796 1.00 98.62 103 SER A C 1
ATOM 778 O O . SER A 1 103 ? 5.018 -4.724 -1.354 1.00 98.62 103 SER A O 1
ATOM 780 N N . LEU A 1 104 ? 2.879 -4.556 -0.640 1.00 98.69 104 LEU A N 1
ATOM 781 C CA . LEU A 1 104 ? 2.309 -5.730 -1.283 1.00 98.69 104 LEU A CA 1
ATOM 782 C C . LEU A 1 104 ? 1.079 -5.257 -2.090 1.00 98.69 104 LEU A C 1
ATOM 784 O O . LEU A 1 104 ? 0.005 -5.082 -1.511 1.00 98.69 104 LEU A O 1
ATOM 788 N N . PRO A 1 105 ? 1.234 -4.993 -3.398 1.00 97.62 105 PRO A N 1
ATOM 789 C CA . PRO A 1 105 ? 0.173 -4.466 -4.263 1.00 97.62 105 PRO A CA 1
ATOM 790 C C . PRO A 1 105 ? -0.851 -5.550 -4.648 1.00 97.62 105 PRO A C 1
ATOM 792 O O . PRO A 1 105 ? -0.644 -6.734 -4.352 1.00 97.62 105 PRO A O 1
ATOM 795 N N . PRO A 1 106 ? -1.946 -5.200 -5.350 1.00 97.88 106 PRO A N 1
ATOM 796 C CA . PRO A 1 106 ? -2.772 -6.181 -6.047 1.00 97.88 106 PRO A CA 1
ATOM 797 C C . PRO A 1 106 ? -1.927 -6.945 -7.072 1.00 97.88 106 PRO A C 1
ATOM 799 O O . PRO A 1 106 ? -1.250 -6.357 -7.913 1.00 97.88 106 PRO A O 1
ATOM 802 N N . LEU A 1 107 ? -1.944 -8.276 -6.999 1.00 97.44 107 LEU A N 1
ATOM 803 C CA . LEU A 1 107 ? -1.018 -9.112 -7.774 1.00 97.44 107 LEU A CA 1
ATOM 804 C C . LEU A 1 107 ? -1.373 -9.195 -9.269 1.00 97.44 107 LEU A C 1
ATOM 806 O O . LEU A 1 107 ? -0.497 -9.477 -10.084 1.00 97.44 107 LEU A O 1
ATOM 810 N N . PHE A 1 108 ? -2.639 -8.951 -9.621 1.00 95.81 108 PHE A N 1
ATOM 811 C CA . PHE A 1 108 ? -3.200 -9.172 -10.963 1.00 95.81 108 PHE A CA 1
ATOM 812 C C . PHE A 1 108 ? -3.735 -7.890 -11.620 1.00 95.81 108 PHE A C 1
ATOM 814 O O . PHE A 1 108 ? -4.537 -7.959 -12.548 1.00 95.81 108 PHE A O 1
ATOM 821 N N . GLY A 1 109 ? -3.269 -6.729 -11.155 1.00 91.06 109 GLY A N 1
ATOM 822 C CA . GLY A 1 109 ? -3.699 -5.416 -11.633 1.00 91.06 109 GLY A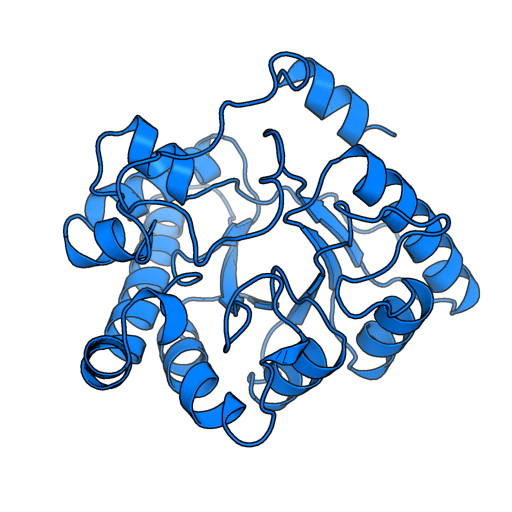 CA 1
ATOM 823 C C . GLY A 1 109 ? -4.544 -4.670 -10.603 1.00 91.06 109 GLY A C 1
ATOM 824 O O . GLY A 1 109 ? -5.349 -5.252 -9.874 1.00 91.06 109 GLY A O 1
ATOM 825 N N . SER A 1 110 ? -4.331 -3.362 -10.530 1.00 90.88 110 SER A N 1
ATOM 826 C CA . SER A 1 110 ? -5.055 -2.469 -9.631 1.00 90.88 110 SER A CA 1
ATOM 827 C C . SER A 1 110 ? -6.524 -2.377 -10.014 1.00 90.88 110 SER A C 1
ATOM 829 O O . SER A 1 110 ? -6.872 -2.453 -11.186 1.00 90.88 110 SER A O 1
ATOM 831 N N . TYR A 1 111 ? -7.401 -2.231 -9.017 1.00 94.25 111 TYR A N 1
ATOM 832 C CA . TYR A 1 111 ? -8.843 -2.017 -9.216 1.00 94.25 111 TYR A CA 1
ATOM 833 C C . TYR A 1 111 ? -9.582 -3.126 -9.987 1.00 94.25 111 TYR A C 1
ATOM 835 O O . TYR A 1 111 ? -10.748 -2.956 -10.341 1.00 94.25 111 TYR A O 1
ATOM 843 N N . ARG A 1 112 ? -8.940 -4.281 -10.207 1.00 93.25 112 ARG A N 1
ATOM 844 C CA . ARG A 1 112 ? -9.455 -5.414 -10.986 1.00 93.25 112 ARG A CA 1
ATOM 845 C C . ARG A 1 112 ? -9.611 -6.671 -10.127 1.00 93.25 112 ARG A C 1
ATOM 847 O O . ARG A 1 112 ? -8.930 -7.671 -10.362 1.00 93.25 112 ARG A O 1
ATOM 854 N N . PRO A 1 113 ? -10.529 -6.665 -9.137 1.00 95.25 113 PRO A N 1
ATOM 855 C CA . PRO A 1 113 ? -10.757 -7.831 -8.282 1.00 95.25 113 PRO A CA 1
ATOM 856 C C . PRO A 1 113 ? -11.235 -9.059 -9.075 1.00 95.25 113 PRO A C 1
ATOM 858 O O . PRO A 1 113 ? -11.114 -10.185 -8.602 1.00 95.25 113 PRO A O 1
ATOM 861 N N . ASP A 1 114 ? -11.770 -8.860 -10.282 1.00 95.81 114 ASP A N 1
ATOM 862 C CA . ASP A 1 114 ? -12.184 -9.915 -11.206 1.00 95.81 114 ASP A CA 1
ATOM 863 C C . ASP A 1 114 ? -11.010 -10.704 -11.813 1.00 95.81 114 ASP A C 1
ATOM 865 O O . ASP A 1 114 ? -11.212 -11.831 -12.262 1.00 95.81 114 ASP A O 1
ATOM 869 N N . LEU A 1 115 ? -9.794 -10.144 -11.810 1.00 96.25 115 LEU A N 1
ATOM 870 C CA . LEU A 1 115 ? -8.585 -10.804 -12.314 1.00 96.25 115 LEU A CA 1
ATOM 871 C C . LEU A 1 115 ? -7.851 -11.626 -11.248 1.00 96.25 115 LEU A C 1
ATOM 873 O O . LEU A 1 115 ? -6.888 -12.322 -11.572 1.00 96.25 115 LEU A O 1
ATOM 877 N N . PHE A 1 116 ? -8.271 -11.553 -9.983 1.00 97.88 116 PHE A N 1
ATOM 878 C CA . PHE A 1 116 ? -7.579 -12.231 -8.894 1.00 97.88 116 PHE A CA 1
ATOM 879 C C . PHE A 1 116 ? -7.611 -13.761 -9.044 1.00 97.88 116 PHE A C 1
ATOM 881 O O . PHE A 1 116 ? -8.674 -14.384 -9.040 1.00 97.88 116 PHE A O 1
ATOM 888 N N . ASP A 1 117 ? -6.426 -14.377 -9.083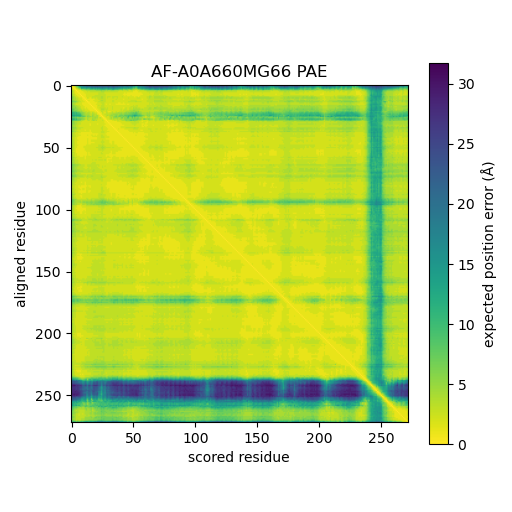 1.00 97.88 117 ASP A N 1
ATOM 889 C CA . ASP A 1 117 ? -6.251 -15.830 -9.091 1.00 97.88 117 ASP A CA 1
ATOM 890 C C . ASP A 1 117 ? -5.462 -16.294 -7.855 1.00 97.88 117 ASP A C 1
ATOM 892 O O . ASP A 1 117 ? -4.237 -16.163 -7.757 1.00 97.88 117 ASP A O 1
ATOM 896 N N . ALA A 1 118 ? -6.173 -16.904 -6.905 1.00 97.62 118 ALA A N 1
ATOM 897 C CA . ALA A 1 118 ? -5.583 -17.424 -5.675 1.00 97.62 118 ALA A CA 1
ATOM 898 C C . ALA A 1 118 ? -4.523 -18.518 -5.915 1.00 97.62 118 ALA A C 1
ATOM 900 O O . ALA A 1 118 ? -3.607 -18.662 -5.104 1.00 97.62 118 ALA A O 1
ATOM 901 N N . ALA A 1 119 ? -4.620 -19.288 -7.005 1.00 97.75 119 ALA A N 1
ATOM 902 C CA . ALA A 1 119 ? -3.658 -20.341 -7.321 1.00 97.75 119 ALA A CA 1
ATOM 903 C C . ALA A 1 119 ? -2.342 -19.773 -7.874 1.00 97.75 119 ALA A C 1
ATOM 905 O O . ALA A 1 119 ? -1.281 -20.353 -7.638 1.00 97.75 119 ALA A O 1
ATOM 906 N N . GLN A 1 120 ? -2.398 -18.635 -8.572 1.00 97.81 120 GLN A N 1
ATOM 907 C CA . GLN A 1 120 ? -1.217 -17.944 -9.103 1.00 97.81 120 GLN A CA 1
ATOM 908 C C . GLN A 1 120 ? -0.613 -16.937 -8.115 1.00 97.81 120 GLN A C 1
ATOM 910 O O . GLN A 1 120 ? 0.561 -16.588 -8.241 1.00 97.81 120 GLN A O 1
ATOM 915 N N . ALA A 1 121 ? -1.362 -16.514 -7.091 1.00 98.31 121 ALA A N 1
ATOM 916 C CA . ALA A 1 121 ? -0.900 -15.543 -6.099 1.00 98.31 121 ALA A CA 1
ATOM 917 C C . ALA A 1 121 ? 0.488 -15.863 -5.492 1.00 98.31 121 ALA A C 1
ATOM 919 O O . ALA A 1 121 ? 1.313 -14.949 -5.414 1.00 98.31 121 ALA A O 1
ATOM 920 N N . PRO A 1 122 ? 0.834 -17.120 -5.132 1.00 98.56 122 PRO A N 1
ATOM 921 C CA . PRO A 1 122 ? 2.163 -17.435 -4.604 1.00 98.56 122 PRO A CA 1
ATOM 922 C C . PRO A 1 122 ? 3.308 -17.140 -5.584 1.00 98.56 122 PRO A C 1
ATOM 924 O O . PRO A 1 122 ? 4.387 -16.749 -5.147 1.00 98.56 122 PRO A O 1
ATOM 927 N N . VAL A 1 123 ? 3.087 -17.299 -6.893 1.00 98.19 123 VAL A N 1
ATOM 928 C CA . VAL A 1 123 ? 4.114 -17.076 -7.927 1.00 98.19 123 VAL A CA 1
ATOM 929 C C . VAL A 1 123 ? 4.505 -15.599 -7.998 1.00 98.19 123 VAL A C 1
ATOM 931 O O . VAL A 1 123 ? 5.682 -15.284 -8.169 1.00 98.19 123 VAL A O 1
ATOM 934 N N . ILE A 1 124 ? 3.534 -14.702 -7.807 1.00 98.38 124 ILE A N 1
ATOM 935 C CA . ILE A 1 124 ? 3.739 -13.252 -7.890 1.00 98.38 124 ILE A CA 1
ATOM 936 C C . ILE A 1 124 ? 4.138 -12.665 -6.528 1.00 98.38 124 ILE A C 1
ATOM 938 O O . ILE A 1 124 ? 5.064 -11.863 -6.429 1.00 98.38 124 ILE A O 1
ATOM 942 N N . ALA A 1 125 ? 3.492 -13.090 -5.442 1.00 98.56 125 ALA A N 1
ATOM 943 C CA . ALA A 1 125 ? 3.757 -12.530 -4.121 1.00 98.56 125 ALA A CA 1
ATOM 944 C C . ALA A 1 125 ? 5.131 -12.933 -3.572 1.00 98.56 125 ALA A C 1
ATOM 946 O O . ALA A 1 125 ? 5.784 -12.137 -2.900 1.00 98.56 125 ALA A O 1
ATOM 947 N N . ARG A 1 126 ? 5.596 -14.163 -3.837 1.00 98.50 126 ARG A N 1
ATOM 948 C CA . ARG A 1 126 ? 6.803 -14.691 -3.189 1.00 98.50 126 ARG A CA 1
ATOM 949 C C . ARG A 1 126 ? 8.076 -13.905 -3.538 1.00 98.50 126 ARG A C 1
ATOM 951 O O . ARG A 1 126 ? 8.784 -13.533 -2.602 1.00 98.50 126 ARG A O 1
ATOM 958 N N . PRO A 1 127 ? 8.352 -13.557 -4.812 1.00 98.56 127 PRO A N 1
ATOM 959 C CA . PRO A 1 127 ? 9.465 -12.672 -5.154 1.00 98.56 127 PRO A CA 1
ATOM 960 C C . PRO A 1 127 ? 9.428 -11.323 -4.425 1.00 98.56 127 PRO A C 1
ATOM 962 O O . PRO A 1 127 ? 10.480 -10.865 -3.972 1.00 98.56 127 PRO A O 1
ATOM 965 N N . LEU A 1 128 ? 8.238 -10.721 -4.280 1.00 98.62 128 LEU A N 1
ATOM 966 C CA . LEU A 1 128 ? 8.038 -9.437 -3.600 1.00 98.62 128 LEU A CA 1
ATOM 967 C C . LEU A 1 128 ? 8.272 -9.537 -2.092 1.00 98.62 128 LEU A C 1
ATOM 969 O O . LEU A 1 128 ? 8.979 -8.703 -1.526 1.00 98.62 128 LEU A O 1
ATOM 973 N N . ILE A 1 129 ? 7.701 -10.557 -1.451 1.00 98.75 129 ILE A N 1
ATOM 974 C CA . ILE A 1 129 ? 7.839 -10.812 -0.015 1.00 98.75 129 ILE A CA 1
ATOM 975 C C . ILE A 1 129 ? 9.305 -11.101 0.315 1.00 98.75 129 ILE A C 1
ATOM 977 O O . ILE A 1 129 ? 9.904 -10.401 1.128 1.00 98.75 129 ILE A O 1
ATOM 981 N N . ASP A 1 130 ? 9.916 -12.083 -0.351 1.00 98.62 130 ASP A N 1
ATOM 982 C CA . ASP A 1 130 ? 11.278 -12.522 -0.033 1.00 98.62 130 ASP A CA 1
ATOM 983 C C . ASP A 1 130 ? 12.318 -11.423 -0.318 1.00 98.62 130 ASP A C 1
ATOM 985 O O . ASP A 1 130 ? 13.308 -11.305 0.404 1.00 98.62 130 ASP A O 1
ATOM 989 N N . GLY A 1 131 ? 12.099 -10.598 -1.350 1.00 98.69 131 GLY A N 1
ATOM 990 C CA . GLY A 1 131 ? 13.000 -9.496 -1.693 1.00 98.69 131 GLY A CA 1
ATOM 991 C C . GLY A 1 131 ? 13.002 -8.388 -0.638 1.00 98.69 131 GLY A C 1
ATOM 992 O O . GLY A 1 131 ? 14.060 -7.873 -0.285 1.00 98.69 131 GLY A O 1
ATOM 993 N N . GLN A 1 132 ? 11.828 -8.053 -0.099 1.00 98.56 132 GLN A N 1
ATOM 994 C CA . GLN A 1 132 ? 11.651 -6.938 0.837 1.00 98.56 132 GLN A CA 1
ATOM 995 C C . GLN A 1 132 ? 11.835 -7.337 2.306 1.00 98.56 132 GLN A C 1
ATOM 997 O O . GLN A 1 132 ? 12.188 -6.488 3.126 1.00 98.56 132 GLN A O 1
ATOM 1002 N N . ALA A 1 133 ? 11.632 -8.616 2.647 1.00 98.44 133 ALA A N 1
ATOM 1003 C CA . ALA A 1 133 ? 11.663 -9.116 4.022 1.00 98.44 133 ALA A CA 1
ATOM 1004 C C . ALA A 1 133 ? 12.892 -8.681 4.850 1.00 98.44 133 ALA A C 1
ATOM 1006 O O . ALA A 1 133 ? 12.712 -8.402 6.036 1.00 98.44 133 ALA A O 1
ATOM 1007 N N . PRO A 1 134 ? 14.122 -8.586 4.309 1.00 98.44 134 PRO A N 1
ATOM 1008 C CA . PRO A 1 134 ? 15.278 -8.169 5.108 1.00 98.44 134 PRO A CA 1
ATOM 1009 C C . PRO A 1 134 ? 15.287 -6.686 5.516 1.00 98.44 134 PRO A C 1
ATOM 1011 O O . PRO A 1 134 ? 16.101 -6.309 6.354 1.00 98.44 134 PRO A O 1
ATOM 1014 N N . TYR A 1 135 ? 14.431 -5.850 4.918 1.00 98.50 135 TYR A N 1
ATOM 1015 C CA . TYR A 1 135 ? 14.489 -4.383 5.034 1.00 98.50 135 TYR A CA 1
ATOM 1016 C C . TYR A 1 135 ? 13.235 -3.753 5.633 1.00 98.50 135 TYR A C 1
ATOM 1018 O O . TYR A 1 135 ? 13.236 -2.559 5.914 1.00 98.50 135 TYR A O 1
ATOM 1026 N N . ALA A 1 136 ? 12.164 -4.532 5.782 1.00 97.88 136 ALA A N 1
ATOM 1027 C CA . ALA A 1 136 ? 10.856 -4.032 6.174 1.00 97.88 136 ALA A CA 1
ATOM 1028 C C . ALA A 1 136 ? 10.514 -4.367 7.627 1.00 97.88 136 ALA A C 1
ATOM 1030 O O . ALA A 1 136 ? 10.617 -5.520 8.050 1.00 97.88 136 ALA A O 1
ATOM 1031 N N . ASP A 1 137 ? 10.012 -3.367 8.346 1.00 98.69 137 ASP A N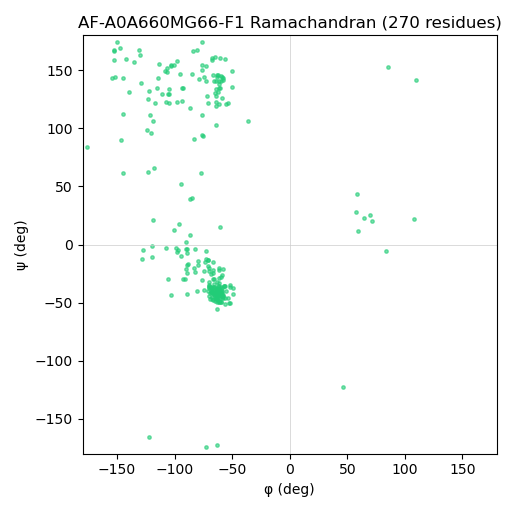 1
ATOM 1032 C CA . ASP A 1 137 ? 9.513 -3.478 9.716 1.00 98.69 137 ASP A CA 1
ATOM 1033 C C . A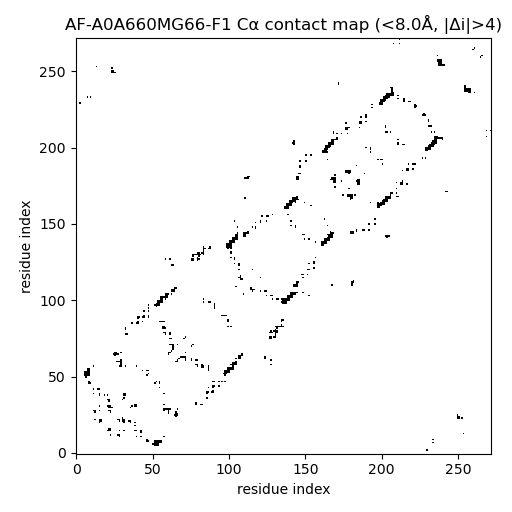SP A 1 137 ? 8.061 -3.971 9.777 1.00 98.69 137 ASP A C 1
ATOM 1035 O O . ASP A 1 137 ? 7.613 -4.427 10.827 1.00 98.69 137 ASP A O 1
ATOM 1039 N N . LEU A 1 138 ? 7.303 -3.846 8.681 1.00 98.75 138 LEU A N 1
ATOM 1040 C CA . LEU A 1 138 ? 5.918 -4.310 8.568 1.00 98.75 138 LEU A CA 1
ATOM 1041 C C . LEU A 1 138 ? 5.540 -4.649 7.120 1.00 98.75 138 LEU A C 1
ATOM 1043 O O . LEU A 1 138 ? 6.157 -4.154 6.176 1.00 98.75 138 LEU A O 1
ATOM 1047 N N . TRP A 1 139 ? 4.502 -5.467 6.959 1.00 98.88 139 TRP A N 1
ATOM 1048 C CA . TRP A 1 139 ? 3.852 -5.737 5.676 1.00 98.88 139 TRP A CA 1
ATOM 1049 C C . TRP A 1 139 ? 2.679 -4.786 5.468 1.00 98.88 139 TRP A C 1
ATOM 1051 O O . TRP A 1 139 ? 1.868 -4.617 6.378 1.00 98.88 139 TRP A O 1
ATOM 1061 N N . LEU A 1 140 ? 2.562 -4.206 4.277 1.00 98.88 140 LEU A N 1
ATOM 1062 C CA . LEU A 1 140 ? 1.432 -3.372 3.886 1.00 98.88 140 LEU A CA 1
ATOM 1063 C C . LEU A 1 140 ? 0.801 -3.941 2.612 1.00 98.88 140 LEU A C 1
ATOM 1065 O O . LEU A 1 140 ? 1.290 -3.701 1.513 1.00 98.88 140 LEU A O 1
ATOM 1069 N N . ALA A 1 141 ? -0.287 -4.695 2.765 1.00 98.81 141 ALA A N 1
ATOM 1070 C CA . ALA A 1 141 ? -1.131 -5.093 1.645 1.00 98.81 141 ALA A CA 1
ATOM 1071 C C . ALA A 1 141 ? -1.994 -3.900 1.232 1.00 98.81 141 ALA A C 1
ATOM 1073 O O . ALA A 1 141 ? -3.030 -3.660 1.848 1.00 98.81 141 ALA A O 1
ATOM 1074 N N . GLU A 1 142 ? -1.540 -3.122 0.248 1.00 98.56 142 GLU A N 1
ATOM 1075 C CA . GLU A 1 142 ? -2.178 -1.864 -0.156 1.00 98.56 142 GLU A CA 1
ATOM 1076 C C . GLU A 1 142 ? -2.988 -1.955 -1.440 1.00 98.56 142 GLU A C 1
ATOM 1078 O O . GLU A 1 142 ? -2.736 -2.806 -2.291 1.00 98.56 142 GLU A O 1
ATOM 1083 N N . THR A 1 143 ? -3.974 -1.063 -1.567 1.00 97.94 143 THR A N 1
ATOM 1084 C CA . THR A 1 143 ? -4.854 -0.938 -2.738 1.00 97.94 143 THR A CA 1
ATOM 1085 C C . THR A 1 143 ? -5.612 -2.228 -3.064 1.00 97.94 143 THR A C 1
ATOM 1087 O O . THR A 1 143 ? -5.978 -2.479 -4.210 1.00 97.94 143 THR A O 1
ATOM 1090 N N . GLN A 1 144 ? -5.874 -3.067 -2.061 1.00 98.62 144 GLN A N 1
ATOM 1091 C CA . GLN A 1 144 ? -6.546 -4.348 -2.266 1.00 98.62 144 GLN A CA 1
ATOM 1092 C C . GLN A 1 144 ? -8.024 -4.102 -2.578 1.00 98.62 144 GLN A C 1
ATOM 1094 O O . GLN A 1 144 ? -8.713 -3.368 -1.864 1.00 98.62 144 GLN A O 1
ATOM 1099 N N . SER A 1 145 ? -8.507 -4.683 -3.671 1.00 98.19 145 SER A N 1
ATOM 1100 C CA . SER A 1 145 ? -9.867 -4.472 -4.175 1.00 98.19 145 SER A CA 1
ATOM 1101 C C . SER A 1 145 ? -10.869 -5.450 -3.569 1.00 98.19 145 SER A C 1
ATOM 1103 O O . SER A 1 145 ? -12.074 -5.206 -3.637 1.00 98.19 145 SER A O 1
ATOM 1105 N N . SER A 1 146 ? -10.388 -6.540 -2.963 1.00 98.62 146 SER A N 1
ATOM 1106 C CA . SER A 1 146 ? -11.212 -7.560 -2.316 1.00 98.62 146 SER A CA 1
ATOM 1107 C C . SER A 1 146 ? -10.587 -8.108 -1.033 1.00 98.62 146 SER A C 1
ATOM 1109 O O . SER A 1 146 ? -9.373 -8.063 -0.821 1.00 98.62 146 SER A O 1
ATOM 1111 N N . THR A 1 147 ? -11.414 -8.706 -0.173 1.00 98.75 147 THR A N 1
ATOM 1112 C CA . THR A 1 147 ? -10.912 -9.407 1.020 1.00 98.75 147 THR A CA 1
ATOM 1113 C C . THR A 1 147 ? -10.144 -10.684 0.676 1.00 98.75 147 THR A C 1
ATOM 1115 O O . THR A 1 147 ? -9.271 -11.097 1.442 1.00 98.75 147 THR A O 1
ATOM 1118 N N . ALA A 1 148 ? -10.426 -11.298 -0.477 1.00 98.69 148 ALA A N 1
ATOM 1119 C CA . ALA A 1 148 ? -9.748 -12.504 -0.943 1.00 98.69 148 ALA A CA 1
ATOM 1120 C C . ALA A 1 148 ? -8.255 -12.258 -1.216 1.00 98.69 148 ALA A C 1
ATOM 1122 O O . ALA A 1 148 ? -7.420 -13.075 -0.822 1.00 98.69 148 ALA A O 1
ATOM 1123 N N . GLU A 1 149 ? -7.915 -11.112 -1.808 1.00 98.69 149 GLU A N 1
ATOM 1124 C CA . GLU A 1 149 ? -6.524 -10.726 -2.063 1.00 98.69 149 GLU A CA 1
ATOM 1125 C C . GLU A 1 149 ? -5.745 -10.528 -0.753 1.00 98.69 149 GLU A C 1
ATOM 1127 O O . GLU A 1 149 ? -4.671 -11.108 -0.576 1.00 98.69 149 GLU A O 1
ATOM 1132 N N . VAL A 1 150 ? -6.328 -9.810 0.220 1.00 98.81 150 VAL A N 1
ATOM 1133 C CA . VAL A 1 150 ? -5.729 -9.629 1.556 1.00 98.81 150 VAL A CA 1
ATOM 1134 C C . VAL A 1 150 ? -5.507 -10.969 2.253 1.00 98.81 150 VAL A C 1
ATOM 1136 O O . VAL A 1 150 ? -4.436 -11.190 2.815 1.00 98.81 150 VAL A O 1
ATOM 1139 N N . ARG A 1 151 ? -6.487 -11.884 2.208 1.00 98.81 151 ARG A N 1
ATOM 1140 C CA . ARG A 1 151 ? -6.351 -13.228 2.798 1.00 98.81 151 ARG A CA 1
ATOM 1141 C C . ARG A 1 151 ? -5.189 -13.999 2.175 1.00 98.81 151 ARG A C 1
ATOM 1143 O O . ARG A 1 151 ? -4.435 -14.641 2.905 1.00 98.81 151 ARG A O 1
ATOM 1150 N N . ALA A 1 152 ? -5.026 -13.923 0.856 1.00 98.75 152 ALA A N 1
ATOM 1151 C CA . ALA A 1 152 ? -3.938 -14.599 0.160 1.00 98.75 152 ALA A CA 1
ATOM 1152 C C . ALA A 1 152 ? -2.569 -14.001 0.507 1.00 98.75 152 ALA A C 1
ATOM 1154 O O . ALA A 1 152 ? -1.652 -14.747 0.846 1.00 98.75 152 ALA A O 1
ATOM 1155 N N . LEU A 1 153 ? -2.433 -12.671 0.493 1.00 98.75 153 LEU A N 1
ATOM 1156 C CA . LEU A 1 153 ? -1.188 -11.998 0.875 1.00 98.75 153 LEU A CA 1
ATOM 1157 C C . LEU A 1 153 ? -0.818 -12.272 2.336 1.00 98.75 153 LEU A C 1
ATOM 1159 O O . LEU A 1 153 ? 0.333 -12.599 2.618 1.00 98.75 153 LEU A O 1
ATOM 1163 N N . HIS A 1 154 ? -1.790 -12.212 3.248 1.00 98.75 154 HIS A N 1
ATOM 1164 C CA . HIS A 1 154 ? -1.582 -12.530 4.659 1.00 98.75 154 HIS A CA 1
ATOM 1165 C C . HIS A 1 154 ? -1.100 -13.971 4.856 1.00 98.75 154 HIS A C 1
ATOM 1167 O O . HIS A 1 154 ? -0.164 -14.196 5.610 1.00 98.75 154 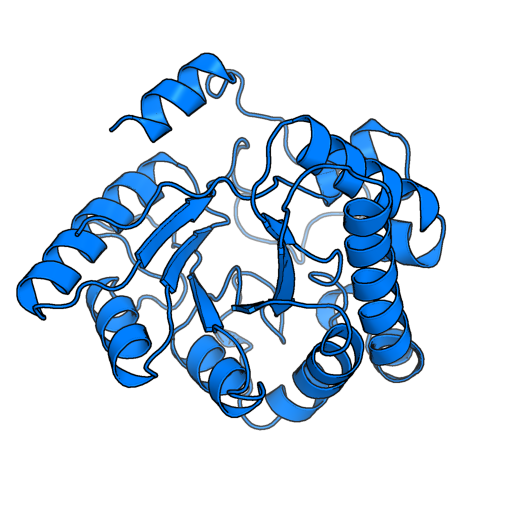HIS A O 1
ATOM 1173 N N . ALA A 1 155 ? -1.695 -14.944 4.159 1.00 98.62 155 ALA A N 1
ATOM 1174 C CA . ALA A 1 155 ? -1.292 -16.348 4.257 1.00 98.62 155 ALA A CA 1
ATOM 1175 C C . ALA A 1 155 ? 0.118 -16.629 3.696 1.00 98.62 155 ALA A C 1
ATOM 1177 O O . ALA A 1 155 ? 0.740 -17.625 4.068 1.00 98.62 155 ALA A O 1
ATOM 1178 N N . LEU A 1 156 ? 0.609 -15.792 2.777 1.00 98.62 156 LEU A N 1
ATOM 1179 C CA . LEU A 1 156 ? 1.919 -15.946 2.136 1.00 98.62 156 LEU A CA 1
ATOM 1180 C C . LEU A 1 156 ? 3.037 -15.187 2.863 1.00 98.62 156 LEU A C 1
ATOM 1182 O O . LEU A 1 156 ? 4.198 -15.608 2.802 1.00 98.62 156 LEU A O 1
ATOM 1186 N N . ALA A 1 157 ? 2.701 -14.074 3.516 1.00 98.25 157 ALA A N 1
ATOM 1187 C CA . ALA A 1 157 ? 3.639 -13.252 4.262 1.00 98.25 157 ALA A CA 1
ATOM 1188 C C . ALA A 1 157 ? 4.062 -13.934 5.581 1.00 98.25 157 ALA A C 1
ATOM 1190 O O . ALA A 1 157 ? 3.236 -14.529 6.271 1.00 98.25 157 ALA A O 1
ATOM 1191 N N . PRO A 1 158 ? 5.343 -13.848 5.982 1.00 97.75 158 PRO A N 1
ATOM 1192 C CA . PRO A 1 158 ? 5.775 -14.280 7.305 1.00 97.75 158 PRO A CA 1
ATOM 1193 C C . PRO A 1 158 ? 5.075 -13.492 8.423 1.00 97.75 158 PRO A C 1
ATOM 1195 O O . PRO A 1 158 ? 5.047 -12.262 8.399 1.00 97.75 158 PRO A O 1
ATOM 1198 N N . HIS A 1 159 ? 4.593 -14.199 9.447 1.00 97.69 159 HIS A N 1
ATOM 1199 C CA . HIS A 1 159 ? 3.973 -13.614 10.647 1.00 97.69 159 HIS A CA 1
ATOM 1200 C C . HIS A 1 159 ? 5.005 -13.250 11.732 1.00 97.69 159 HIS A C 1
ATOM 1202 O O . HIS A 1 159 ? 4.798 -13.495 12.918 1.00 97.69 159 HIS A O 1
ATOM 1208 N N . ASP A 1 160 ? 6.159 -12.724 11.326 1.00 97.44 160 ASP A N 1
ATOM 1209 C CA . ASP A 1 160 ? 7.254 -12.307 12.213 1.00 97.44 160 ASP A CA 1
ATOM 1210 C C . ASP A 1 160 ? 7.258 -10.793 12.492 1.00 97.44 160 ASP A C 1
ATOM 1212 O O . ASP A 1 160 ? 8.082 -10.301 13.265 1.00 97.44 160 ASP A O 1
ATOM 1216 N N . ARG A 1 161 ? 6.334 -10.056 11.870 1.00 98.12 161 ARG A N 1
ATOM 1217 C CA . ARG A 1 161 ? 6.182 -8.603 11.965 1.00 98.12 161 ARG A CA 1
ATOM 1218 C C . ARG A 1 161 ? 4.726 -8.192 11.725 1.00 98.12 161 ARG A C 1
ATOM 1220 O O . ARG A 1 161 ? 3.955 -9.010 11.221 1.00 98.12 161 ARG A O 1
ATOM 1227 N N . PRO A 1 162 ? 4.353 -6.939 12.038 1.00 98.56 162 PRO A N 1
ATOM 1228 C CA . PRO A 1 162 ? 2.993 -6.472 11.834 1.00 98.56 162 PRO A CA 1
ATOM 1229 C C . PRO A 1 162 ? 2.527 -6.584 10.381 1.00 98.56 162 PRO A C 1
ATOM 1231 O O . PRO A 1 162 ? 3.297 -6.309 9.456 1.00 98.56 162 PRO A O 1
ATOM 1234 N N . PHE A 1 163 ? 1.254 -6.918 10.191 1.00 98.81 163 PHE A N 1
ATOM 1235 C CA . PHE A 1 163 ? 0.603 -6.966 8.883 1.00 98.81 163 PHE A CA 1
ATOM 1236 C C . PHE A 1 163 ? -0.534 -5.950 8.825 1.00 98.81 163 PHE A C 1
ATOM 1238 O O . PHE A 1 163 ? -1.447 -5.963 9.650 1.00 98.81 163 PHE A O 1
ATOM 1245 N N . TRP A 1 164 ? -0.466 -5.030 7.869 1.00 98.88 164 TRP A N 1
ATOM 1246 C CA . TRP A 1 164 ? -1.444 -3.968 7.663 1.00 98.88 164 TRP A CA 1
ATOM 1247 C C . TRP A 1 164 ? -2.203 -4.240 6.367 1.00 98.88 164 TRP A C 1
ATOM 1249 O O . TRP A 1 164 ? -1.594 -4.476 5.325 1.00 98.88 164 TRP A O 1
ATOM 1259 N N . ALA A 1 165 ? -3.532 -4.201 6.433 1.00 98.88 165 ALA A N 1
ATOM 1260 C CA . ALA A 1 165 ? -4.402 -4.381 5.278 1.00 98.88 165 ALA A CA 1
ATOM 1261 C C . ALA A 1 165 ? -5.034 -3.042 4.898 1.00 98.88 165 ALA A C 1
ATOM 1263 O O . ALA A 1 165 ? -5.711 -2.432 5.724 1.00 98.88 165 ALA A O 1
ATOM 1264 N N . SER A 1 166 ? -4.826 -2.596 3.662 1.00 98.81 166 SER A N 1
ATOM 1265 C CA . SER A 1 166 ? -5.387 -1.364 3.120 1.00 98.81 166 SER A CA 1
ATOM 1266 C C . SER A 1 166 ? -6.203 -1.644 1.865 1.00 98.81 166 SER A C 1
ATOM 1268 O O . SER A 1 166 ? -5.709 -2.244 0.908 1.00 98.81 166 SER A O 1
ATOM 1270 N N . PHE A 1 167 ? -7.459 -1.207 1.879 1.00 98.81 167 PHE A N 1
ATOM 1271 C CA . PHE A 1 167 ? -8.395 -1.449 0.788 1.00 98.81 167 PHE A CA 1
ATOM 1272 C C . PHE A 1 167 ? -8.663 -0.194 -0.041 1.00 98.81 167 PHE A C 1
ATOM 1274 O O . PHE A 1 167 ? -8.715 0.916 0.490 1.00 98.81 167 PHE A O 1
ATOM 1281 N N . THR A 1 168 ? -8.918 -0.387 -1.333 1.00 98.06 168 THR A N 1
ATOM 1282 C CA . THR A 1 168 ? -9.466 0.649 -2.222 1.00 98.06 168 THR A CA 1
ATOM 1283 C C . THR A 1 168 ? -10.983 0.519 -2.334 1.00 98.06 168 THR A C 1
ATOM 1285 O O . THR A 1 168 ? -11.551 -0.576 -2.244 1.00 98.06 168 THR A O 1
ATOM 1288 N N . LEU A 1 169 ? -11.647 1.660 -2.479 1.00 97.38 169 LEU A N 1
ATOM 1289 C CA . LEU A 1 169 ? -13.098 1.797 -2.479 1.00 97.38 169 LEU A CA 1
ATOM 1290 C C . LEU A 1 169 ? -13.618 2.069 -3.888 1.00 97.38 169 LEU A C 1
ATOM 1292 O O . LEU A 1 169 ? -12.919 2.660 -4.710 1.00 97.38 169 LEU A O 1
ATOM 1296 N N . ASP A 1 170 ? -14.857 1.655 -4.133 1.00 94.25 170 ASP A N 1
ATOM 1297 C CA . ASP A 1 170 ? -15.583 1.981 -5.359 1.00 94.25 170 ASP A CA 1
ATOM 1298 C C . ASP A 1 170 ? -16.062 3.440 -5.322 1.00 94.25 170 ASP A C 1
ATOM 1300 O O . ASP A 1 170 ? -17.111 3.755 -4.753 1.00 94.25 170 ASP A O 1
ATOM 1304 N N . ASP A 1 171 ? -15.247 4.335 -5.878 1.00 88.81 171 ASP A N 1
ATOM 1305 C CA . ASP A 1 171 ? -15.545 5.756 -6.068 1.00 88.81 171 ASP A CA 1
ATOM 1306 C C . ASP A 1 171 ? -16.054 6.099 -7.476 1.00 88.81 171 ASP A C 1
ATOM 1308 O O . ASP A 1 171 ? -16.493 7.226 -7.704 1.00 88.81 171 ASP A O 1
ATOM 1312 N N . GLU A 1 172 ? -16.087 5.122 -8.384 1.00 85.50 172 GLU A N 1
ATOM 1313 C CA . GLU A 1 172 ? -16.708 5.238 -9.709 1.00 85.50 172 GLU A CA 1
ATOM 1314 C C . GLU A 1 172 ? -18.228 5.055 -9.621 1.00 85.50 172 GLU A C 1
ATOM 1316 O O . GLU A 1 172 ? -18.998 5.789 -10.245 1.00 85.50 172 GLU A O 1
ATOM 1321 N N . HIS A 1 173 ? -18.676 4.113 -8.786 1.00 88.19 173 HIS A N 1
ATOM 1322 C CA . HIS A 1 173 ? -20.086 3.830 -8.532 1.00 88.19 173 HIS A CA 1
ATOM 1323 C C . HIS A 1 173 ? -20.398 3.950 -7.029 1.00 88.19 173 HIS A C 1
ATOM 1325 O O . HIS A 1 173 ? -20.809 2.977 -6.385 1.00 88.19 173 HIS A O 1
ATOM 1331 N N . PRO A 1 174 ? -20.236 5.151 -6.435 1.00 85.88 174 PRO A N 1
ATOM 1332 C CA . PRO A 1 174 ? -20.248 5.323 -4.989 1.00 85.88 174 PRO A CA 1
ATOM 1333 C C . PRO A 1 174 ? -21.588 4.913 -4.371 1.00 85.88 174 PRO A C 1
ATOM 1335 O O . PRO A 1 174 ? -22.650 5.476 -4.654 1.00 85.88 174 PRO A O 1
ATOM 1338 N N . ALA A 1 175 ? -21.522 3.945 -3.460 1.00 91.31 175 ALA A N 1
ATOM 1339 C CA . ALA A 1 175 ? -22.652 3.482 -2.664 1.00 91.31 175 ALA A CA 1
ATOM 1340 C C . ALA A 1 175 ? -22.664 4.123 -1.266 1.00 91.31 175 ALA A C 1
ATOM 1342 O O . ALA A 1 175 ? -21.636 4.545 -0.737 1.00 91.31 175 ALA A O 1
ATOM 1343 N N . LYS A 1 176 ? -23.841 4.150 -0.629 1.00 93.31 176 LYS A N 1
ATOM 1344 C CA . LYS A 1 176 ? -24.002 4.522 0.786 1.00 93.31 176 LYS A CA 1
ATOM 1345 C C . LYS A 1 176 ? -24.651 3.362 1.552 1.00 93.31 176 LYS A C 1
ATOM 1347 O O . LYS A 1 176 ? -25.826 3.083 1.307 1.00 93.31 176 LYS A O 1
ATOM 1352 N N . PRO A 1 177 ? -23.937 2.679 2.467 1.00 95.06 177 PRO A N 1
ATOM 1353 C CA . PRO A 1 177 ? -22.530 2.891 2.838 1.00 95.06 177 PRO A CA 1
ATOM 1354 C C . PRO A 1 177 ? -21.542 2.532 1.705 1.00 95.06 177 PRO A C 1
ATOM 1356 O O . PRO A 1 177 ? -21.923 1.755 0.821 1.00 95.06 177 PRO A O 1
ATOM 1359 N N . PRO A 1 178 ? -20.292 3.045 1.756 1.00 97.19 178 PRO A N 1
ATOM 1360 C CA . PRO A 1 178 ? -19.236 2.697 0.806 1.00 97.19 178 PRO A CA 1
ATOM 1361 C C . PRO A 1 178 ? -18.960 1.196 0.733 1.00 97.19 178 PRO A C 1
ATOM 1363 O O . PRO A 1 178 ? -19.279 0.431 1.652 1.00 97.19 178 PRO A O 1
ATOM 1366 N N . ARG A 1 179 ? -18.339 0.777 -0.369 1.00 98.19 179 ARG A N 1
ATOM 1367 C CA . ARG A 1 179 ? -17.979 -0.617 -0.644 1.00 98.19 179 ARG A CA 1
ATOM 1368 C C . ARG A 1 179 ? -16.563 -0.699 -1.194 1.00 98.19 179 ARG A C 1
ATOM 1370 O O . ARG A 1 179 ? -16.047 0.275 -1.737 1.00 98.19 179 ARG A O 1
ATOM 1377 N N . LEU A 1 180 ? -15.957 -1.872 -1.041 1.00 98.31 180 LEU A N 1
ATOM 1378 C CA . LEU A 1 180 ? -14.752 -2.216 -1.788 1.00 98.31 180 LEU A CA 1
ATOM 1379 C C . LEU A 1 180 ? -15.084 -2.292 -3.281 1.00 98.31 180 LEU A C 1
ATOM 1381 O O . LEU A 1 180 ? -16.245 -2.502 -3.640 1.00 98.31 180 LEU A O 1
ATOM 1385 N N . ARG A 1 181 ? -14.071 -2.219 -4.145 1.00 96.69 181 ARG A N 1
ATOM 1386 C CA . ARG A 1 181 ? -14.255 -2.394 -5.598 1.00 96.69 181 ARG A CA 1
ATOM 1387 C C . ARG A 1 181 ? -14.807 -3.770 -5.990 1.00 96.69 181 ARG A C 1
ATOM 1389 O O . ARG A 1 181 ? -15.446 -3.904 -7.024 1.00 96.69 181 ARG A O 1
ATOM 1396 N N . SER A 1 182 ? -14.648 -4.786 -5.141 1.00 97.12 182 SER A N 1
ATOM 1397 C CA . SER A 1 182 ? -15.314 -6.091 -5.286 1.00 97.12 182 SER A CA 1
ATOM 1398 C C . SER A 1 182 ? -16.819 -6.080 -4.962 1.00 97.12 182 SER A C 1
ATOM 1400 O O . SER A 1 182 ? -17.490 -7.103 -5.098 1.00 97.12 182 SER A O 1
ATOM 1402 N N . GLY A 1 183 ? -17.363 -4.961 -4.472 1.00 97.44 183 GLY A N 1
ATOM 1403 C CA . GLY A 1 183 ? -18.736 -4.830 -3.972 1.00 97.44 183 GLY A CA 1
ATOM 1404 C C . GLY A 1 183 ? -18.924 -5.263 -2.510 1.00 97.44 183 GLY A C 1
ATOM 1405 O O . GLY A 1 183 ? -20.009 -5.081 -1.934 1.00 97.44 183 GLY A O 1
ATOM 1406 N N . GLU A 1 184 ? -17.884 -5.809 -1.876 1.00 98.38 184 GLU A N 1
ATOM 1407 C CA . GLU A 1 184 ? -17.903 -6.189 -0.464 1.00 98.38 184 GLU A CA 1
ATOM 1408 C C . GLU A 1 184 ? -18.132 -4.974 0.445 1.00 98.38 184 GLU A C 1
ATOM 1410 O O . GLU A 1 184 ? -17.705 -3.853 0.165 1.00 98.38 184 GLU A O 1
ATOM 1415 N N . SER A 1 185 ? -18.835 -5.184 1.559 1.00 98.44 185 SER A N 1
ATOM 1416 C CA . SER A 1 185 ? -19.092 -4.112 2.521 1.00 98.44 185 SER A CA 1
ATOM 1417 C C . SER A 1 185 ? -17.849 -3.806 3.362 1.00 98.44 185 SER A C 1
ATOM 1419 O O . SER A 1 185 ? -17.036 -4.689 3.644 1.00 98.44 185 SER A O 1
ATOM 1421 N N . ILE A 1 186 ? -17.758 -2.577 3.876 1.00 98.56 186 ILE A N 1
ATOM 1422 C CA . ILE A 1 186 ? -16.729 -2.206 4.863 1.00 98.56 186 ILE A CA 1
ATOM 1423 C C . ILE A 1 186 ? -16.783 -3.106 6.108 1.00 98.56 186 ILE A C 1
ATOM 1425 O O . ILE A 1 186 ? -15.747 -3.467 6.656 1.00 98.56 186 ILE A O 1
ATOM 1429 N N . ALA A 1 187 ? -17.977 -3.530 6.534 1.00 98.12 187 ALA A N 1
ATOM 1430 C CA . ALA A 1 187 ? -18.126 -4.455 7.657 1.00 98.12 187 ALA A CA 1
ATOM 1431 C C . ALA A 1 187 ? -17.487 -5.829 7.374 1.00 98.12 187 ALA A C 1
ATOM 1433 O O . ALA A 1 187 ? -16.857 -6.398 8.264 1.00 98.12 187 ALA A O 1
ATOM 1434 N N . ASN A 1 188 ? -17.589 -6.341 6.140 1.00 98.44 188 ASN A N 1
ATOM 1435 C CA . ASN A 1 188 ? -16.920 -7.584 5.739 1.00 98.44 188 ASN A CA 1
ATOM 1436 C C . ASN A 1 188 ? -15.393 -7.423 5.711 1.00 98.44 188 ASN A C 1
ATOM 1438 O O . ASN A 1 188 ? -14.674 -8.335 6.127 1.00 98.44 188 ASN A O 1
ATOM 1442 N N . ALA A 1 189 ? -14.901 -6.263 5.263 1.00 98.62 189 ALA A N 1
ATOM 1443 C CA . ALA A 1 189 ? -13.479 -5.933 5.313 1.00 98.62 189 ALA A CA 1
ATOM 1444 C C . ALA A 1 189 ? -12.970 -5.911 6.764 1.00 98.62 189 ALA A C 1
ATOM 1446 O O . ALA A 1 189 ? -12.011 -6.608 7.089 1.00 98.62 189 ALA A O 1
ATOM 1447 N N . VAL A 1 190 ? -13.671 -5.213 7.666 1.00 98.81 190 VAL A N 1
ATOM 1448 C CA . VAL A 1 190 ? -13.368 -5.179 9.109 1.00 98.81 190 VAL A CA 1
ATOM 1449 C C . VAL A 1 190 ? -13.347 -6.583 9.709 1.00 98.81 190 VAL A C 1
ATOM 1451 O O . VAL A 1 190 ? -12.369 -6.954 10.356 1.00 98.81 190 VAL A O 1
ATOM 1454 N N . ALA A 1 191 ? -14.395 -7.377 9.474 1.00 98.62 191 ALA A N 1
ATOM 1455 C CA . ALA A 1 191 ? -14.480 -8.741 9.986 1.00 98.62 191 ALA A CA 1
ATOM 1456 C C . ALA A 1 191 ? -13.315 -9.607 9.488 1.00 98.62 191 ALA A C 1
ATOM 1458 O O . ALA A 1 191 ? -12.741 -10.361 10.268 1.00 98.62 191 ALA A O 1
ATOM 1459 N N . THR A 1 192 ? -12.922 -9.454 8.220 1.00 98.81 192 THR A N 1
ATOM 1460 C CA . THR A 1 192 ? -11.773 -10.169 7.656 1.00 98.81 192 THR A CA 1
ATOM 1461 C C . THR A 1 192 ? -10.463 -9.770 8.324 1.00 98.81 192 THR A C 1
ATOM 1463 O O . THR A 1 192 ? -9.693 -10.646 8.698 1.00 98.81 192 THR A O 1
ATOM 1466 N N . VAL A 1 193 ? -10.196 -8.476 8.508 1.00 98.69 193 VAL A N 1
ATOM 1467 C CA . VAL A 1 193 ? -8.932 -8.027 9.116 1.00 98.69 193 VAL A CA 1
ATOM 1468 C C . VAL A 1 193 ? -8.831 -8.462 10.584 1.00 98.69 193 VAL A C 1
ATOM 1470 O O . VAL A 1 193 ? -7.755 -8.867 11.019 1.00 98.69 193 VAL A O 1
ATOM 1473 N N . ILE A 1 194 ? -9.948 -8.466 11.326 1.00 98.56 194 ILE A N 1
ATOM 1474 C CA . ILE A 1 194 ? -10.006 -9.025 12.689 1.00 98.56 194 ILE A CA 1
ATOM 1475 C C . ILE A 1 194 ? -9.729 -10.535 12.682 1.00 98.56 194 ILE A C 1
ATOM 1477 O O . ILE A 1 194 ? -8.914 -10.998 13.474 1.00 98.56 194 ILE A O 1
ATOM 1481 N N . ASP A 1 195 ? -10.399 -11.292 11.809 1.00 98.50 195 ASP A N 1
ATOM 1482 C CA . ASP A 1 195 ? -10.268 -12.754 11.688 1.00 98.50 195 ASP A CA 1
ATOM 1483 C C . ASP A 1 195 ? -8.832 -13.184 11.355 1.00 98.50 195 ASP A C 1
ATOM 1485 O O . ASP A 1 195 ? -8.311 -14.141 11.921 1.00 98.50 195 ASP A O 1
ATOM 1489 N N . LEU A 1 196 ? -8.156 -12.421 10.494 1.00 98.31 196 LEU A N 1
ATOM 1490 C CA . LEU A 1 196 ? -6.750 -12.649 10.164 1.00 98.31 196 LEU A CA 1
ATOM 1491 C C . LEU A 1 196 ? -5.791 -12.306 11.314 1.00 98.31 196 LEU A C 1
ATOM 1493 O O . LEU A 1 196 ? -4.652 -12.761 11.298 1.00 98.31 196 LEU A O 1
ATOM 1497 N N . GLY A 1 197 ? -6.227 -11.525 12.307 1.00 97.81 197 GLY A N 1
ATOM 1498 C CA . GLY A 1 197 ? -5.357 -11.034 13.376 1.00 97.81 197 GLY A CA 1
ATOM 1499 C C . GLY A 1 197 ? -4.343 -9.988 12.903 1.00 97.81 197 GLY A C 1
ATOM 1500 O O . GLY A 1 197 ? -3.288 -9.847 13.515 1.00 97.81 197 GLY A O 1
ATOM 1501 N N . ALA A 1 198 ? -4.648 -9.270 11.820 1.00 97.81 198 ALA A N 1
ATOM 1502 C CA . ALA A 1 198 ? -3.811 -8.186 11.316 1.00 97.81 198 ALA A CA 1
ATOM 1503 C C . ALA A 1 198 ? -3.789 -6.988 12.287 1.00 97.81 198 ALA A C 1
ATOM 1505 O O . ALA A 1 198 ? -4.683 -6.811 13.113 1.00 97.81 198 ALA A O 1
ATOM 1506 N N . ASP A 1 199 ? -2.763 -6.143 12.186 1.00 97.88 199 ASP A N 1
ATOM 1507 C CA . ASP A 1 199 ? -2.474 -5.083 13.163 1.00 97.88 199 ASP A CA 1
ATOM 1508 C C . ASP A 1 199 ? -3.150 -3.745 12.845 1.00 97.88 199 ASP A C 1
ATOM 1510 O O . ASP A 1 199 ? -3.297 -2.884 13.724 1.00 97.88 199 ASP A O 1
ATOM 1514 N N . ALA A 1 200 ? -3.533 -3.540 11.584 1.00 98.31 200 ALA A N 1
ATOM 1515 C CA . ALA A 1 200 ? -4.223 -2.339 11.139 1.00 98.31 200 ALA A CA 1
ATOM 1516 C C . ALA A 1 200 ? -5.130 -2.601 9.931 1.00 98.31 200 ALA A C 1
ATOM 1518 O O . ALA A 1 200 ? -4.785 -3.367 9.030 1.00 98.31 200 ALA A O 1
ATOM 1519 N N . LEU A 1 201 ? -6.261 -1.895 9.914 1.00 98.69 201 LEU A N 1
ATOM 1520 C CA . LEU A 1 201 ? -7.128 -1.708 8.756 1.00 98.69 201 LEU A CA 1
ATOM 1521 C C . LEU A 1 201 ? -6.931 -0.286 8.227 1.00 98.69 201 LEU A C 1
ATOM 1523 O O . LEU A 1 201 ? -7.021 0.675 8.991 1.00 98.69 201 LEU A O 1
ATOM 1527 N N . LEU A 1 202 ? -6.697 -0.143 6.929 1.00 98.62 202 LEU A N 1
ATOM 1528 C CA . LEU A 1 202 ? -6.573 1.145 6.266 1.00 98.62 202 LEU A CA 1
ATOM 1529 C C . LEU A 1 202 ? -7.432 1.213 4.997 1.00 98.62 202 LEU A C 1
ATOM 1531 O O . LEU A 1 202 ? -7.927 0.196 4.505 1.00 98.62 202 LEU A O 1
ATOM 1535 N N . PHE A 1 203 ? -7.591 2.425 4.470 1.00 98.38 203 PHE A N 1
ATOM 1536 C CA . PHE A 1 203 ? -8.148 2.672 3.142 1.00 98.38 203 PHE A CA 1
ATOM 1537 C C . PHE A 1 203 ? -7.231 3.596 2.341 1.00 98.38 203 PHE A C 1
ATOM 1539 O O . PHE A 1 203 ? -6.703 4.568 2.890 1.00 98.38 203 PHE A O 1
ATOM 1546 N N . ASN A 1 204 ? -7.041 3.303 1.054 1.00 97.50 204 ASN A N 1
ATOM 1547 C CA . ASN A 1 204 ? -6.180 4.092 0.176 1.00 97.50 204 ASN A CA 1
ATOM 1548 C C . ASN A 1 204 ? -6.594 4.034 -1.297 1.00 97.50 204 ASN A C 1
ATOM 1550 O O . ASN A 1 204 ? -7.414 3.207 -1.689 1.00 97.50 204 ASN A O 1
ATOM 1554 N N . CYS A 1 205 ? -6.019 4.929 -2.108 1.00 93.31 205 CYS A N 1
ATOM 1555 C CA . CYS A 1 205 ? -6.225 4.957 -3.559 1.00 93.31 205 CYS A CA 1
ATOM 1556 C C . CYS A 1 205 ? -7.698 5.115 -4.006 1.00 93.31 205 CYS A C 1
ATOM 1558 O O . CYS A 1 205 ? -8.153 4.445 -4.929 1.00 93.31 205 CYS A O 1
ATOM 1560 N N . SER A 1 206 ? -8.426 6.021 -3.352 1.00 93.25 206 SER A N 1
ATOM 1561 C CA . SER A 1 206 ? -9.775 6.504 -3.710 1.00 93.25 206 SER A CA 1
ATOM 1562 C C . SER A 1 206 ? -9.939 7.960 -3.243 1.00 93.25 206 SER A C 1
ATOM 1564 O O . SER A 1 206 ? -9.050 8.501 -2.568 1.00 93.25 206 SER A O 1
ATOM 1566 N N . HIS A 1 207 ? -11.054 8.618 -3.568 1.00 90.69 207 HIS A N 1
ATOM 1567 C CA . HIS A 1 207 ? -11.295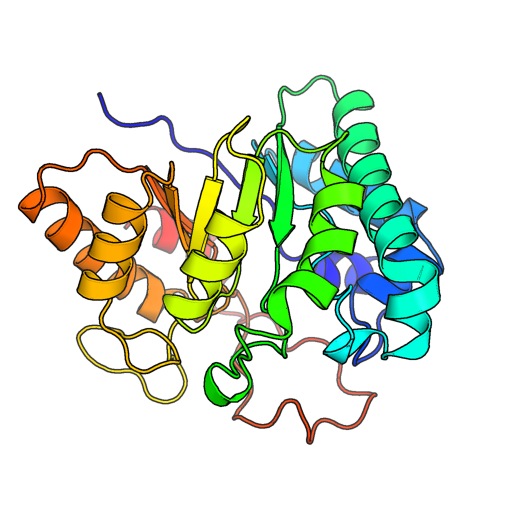 10.001 -3.126 1.00 90.69 207 HIS A CA 1
ATOM 1568 C C . HIS A 1 207 ? -11.404 10.167 -1.594 1.00 90.69 207 HIS A C 1
ATOM 1570 O O . HIS A 1 207 ? -11.947 9.293 -0.910 1.00 90.69 207 HIS A O 1
ATOM 1576 N N . PRO A 1 208 ? -10.943 11.301 -1.025 1.00 90.50 208 PRO A N 1
ATOM 1577 C CA . PRO A 1 208 ? -11.022 11.558 0.415 1.00 90.50 208 PRO A CA 1
ATOM 1578 C C . PRO A 1 208 ? -12.446 11.500 0.976 1.00 90.50 208 PRO A C 1
ATOM 1580 O O . PRO A 1 208 ? -12.647 11.017 2.088 1.00 90.50 208 PRO A O 1
ATOM 1583 N N . GLU A 1 209 ? -13.439 11.954 0.209 1.00 90.44 209 GLU A N 1
ATOM 1584 C CA . GLU A 1 209 ? -14.836 12.023 0.636 1.00 90.44 209 GLU A CA 1
ATOM 1585 C C . GLU A 1 209 ? -15.421 10.628 0.901 1.00 90.44 209 GLU A C 1
ATOM 1587 O O . GLU A 1 209 ? -16.023 10.397 1.950 1.00 90.44 209 GLU A O 1
ATOM 1592 N N . ILE A 1 210 ? -15.192 9.667 -0.004 1.00 93.19 210 ILE A N 1
ATOM 1593 C CA . ILE A 1 210 ? -15.653 8.286 0.198 1.00 93.19 210 ILE A CA 1
ATOM 1594 C C . ILE A 1 210 ? -14.866 7.588 1.314 1.00 93.19 210 ILE A C 1
ATOM 1596 O O . ILE A 1 210 ? -15.415 6.761 2.046 1.00 93.19 210 ILE A O 1
ATOM 1600 N N . MET A 1 211 ? -13.587 7.934 1.485 1.00 93.75 211 MET A N 1
ATOM 1601 C CA . MET A 1 211 ? -12.776 7.366 2.555 1.00 93.75 211 MET A CA 1
ATOM 1602 C C . MET A 1 211 ? -13.195 7.863 3.935 1.00 93.75 211 MET A C 1
ATOM 1604 O O . MET A 1 211 ? -13.192 7.069 4.871 1.00 93.75 211 MET A O 1
ATOM 1608 N N . ALA A 1 212 ? -13.599 9.128 4.075 1.00 93.94 212 ALA A N 1
ATOM 1609 C CA . ALA A 1 212 ? -14.145 9.648 5.329 1.00 93.94 212 ALA A CA 1
ATOM 1610 C C . ALA A 1 212 ? -15.406 8.867 5.754 1.00 93.94 212 ALA A C 1
ATOM 1612 O O . ALA A 1 212 ? -15.529 8.431 6.907 1.00 93.94 212 ALA A O 1
ATOM 1613 N N . ASP A 1 213 ? -16.297 8.590 4.796 1.00 94.81 213 ASP A N 1
ATOM 1614 C CA . ASP A 1 213 ? -17.469 7.740 5.018 1.00 94.81 213 ASP A CA 1
ATOM 1615 C C . ASP A 1 213 ? -17.051 6.306 5.407 1.00 94.81 213 ASP A C 1
ATOM 1617 O O . ASP A 1 213 ? -17.593 5.728 6.356 1.00 94.81 213 ASP A O 1
ATOM 1621 N N . ALA A 1 214 ? -16.051 5.725 4.734 1.00 97.00 214 ALA A N 1
ATOM 1622 C CA . ALA A 1 214 ? -15.563 4.380 5.040 1.00 97.00 214 ALA A CA 1
ATOM 1623 C C . ALA A 1 214 ? -14.910 4.278 6.424 1.00 97.00 214 ALA A C 1
ATOM 1625 O O . ALA A 1 214 ? -15.151 3.299 7.130 1.00 97.00 214 ALA A O 1
ATOM 1626 N N . ILE A 1 215 ? -14.149 5.288 6.854 1.00 96.75 215 ILE A N 1
ATOM 1627 C CA . ILE A 1 215 ? -13.563 5.363 8.199 1.00 96.75 215 ILE A CA 1
ATOM 1628 C C . ILE A 1 215 ? -14.660 5.382 9.262 1.00 96.75 215 ILE A C 1
ATOM 1630 O O . ILE A 1 215 ? -14.576 4.636 10.240 1.00 96.75 215 ILE A O 1
ATOM 1634 N N . THR A 1 216 ? -15.726 6.154 9.044 1.00 96.31 216 THR A N 1
ATOM 1635 C CA . THR A 1 216 ? -16.881 6.200 9.953 1.00 96.31 216 THR A CA 1
ATOM 1636 C C . THR A 1 216 ? -17.557 4.831 10.067 1.00 96.31 216 THR A C 1
ATOM 1638 O O . THR A 1 216 ? -17.794 4.336 11.173 1.00 96.31 216 THR A O 1
ATOM 1641 N N . VAL A 1 217 ? -17.821 4.171 8.934 1.00 98.00 217 VAL A N 1
ATOM 1642 C CA . VAL A 1 217 ? -18.444 2.836 8.912 1.00 98.00 217 VAL A CA 1
ATOM 1643 C C . VAL A 1 217 ? -17.528 1.782 9.542 1.00 98.00 217 VAL A C 1
ATOM 1645 O O . VAL A 1 217 ? -17.988 0.959 10.337 1.00 98.00 217 VAL A O 1
ATOM 1648 N N . ALA A 1 218 ? -16.231 1.813 9.231 1.00 98.19 218 ALA A N 1
ATOM 1649 C CA . ALA A 1 218 ? -15.248 0.890 9.786 1.00 98.19 218 ALA A CA 1
ATOM 1650 C C . ALA A 1 218 ? -15.119 1.056 11.300 1.00 98.19 218 ALA A C 1
ATOM 1652 O O . ALA A 1 218 ? -15.054 0.062 12.021 1.00 98.19 218 ALA A O 1
ATOM 1653 N N . ARG A 1 219 ? -15.137 2.298 11.800 1.00 97.31 219 ARG A N 1
ATOM 1654 C CA . ARG A 1 219 ? -15.106 2.583 13.235 1.00 97.31 219 ARG A CA 1
ATOM 1655 C C . ARG A 1 219 ? -16.320 2.007 13.950 1.00 97.31 219 ARG A C 1
ATOM 1657 O O . ARG A 1 219 ? -16.142 1.266 14.911 1.00 97.31 219 ARG A O 1
ATOM 1664 N N . ALA A 1 220 ? -17.522 2.237 13.427 1.00 97.94 220 ALA A N 1
ATOM 1665 C CA . ALA A 1 220 ? -18.739 1.657 13.990 1.00 97.94 220 ALA A CA 1
ATOM 1666 C C . ALA A 1 220 ? -18.698 0.115 14.023 1.00 97.94 220 ALA A C 1
ATOM 1668 O O . ALA A 1 220 ? -19.085 -0.495 15.019 1.00 97.94 220 ALA A O 1
ATOM 1669 N N . ALA A 1 221 ? -18.194 -0.524 12.961 1.00 98.25 221 ALA A N 1
ATOM 1670 C CA . ALA A 1 221 ? -18.047 -1.979 12.905 1.00 98.25 221 ALA A CA 1
ATOM 1671 C C . ALA A 1 221 ? -16.994 -2.510 13.898 1.00 98.25 221 ALA A C 1
ATOM 1673 O O . ALA A 1 221 ? -17.216 -3.539 14.536 1.00 98.25 221 ALA A O 1
ATOM 1674 N N . LEU A 1 222 ? -15.872 -1.803 14.065 1.00 97.81 222 LEU A N 1
ATOM 1675 C CA . LEU A 1 222 ? -14.832 -2.147 15.038 1.00 97.81 222 LEU A CA 1
ATOM 1676 C C . LEU A 1 222 ? -15.337 -2.026 16.477 1.00 97.81 222 LEU A C 1
ATOM 1678 O O . LEU A 1 222 ? -15.089 -2.922 17.285 1.00 97.81 222 LEU A O 1
ATOM 1682 N N . ASP A 1 223 ? -16.090 -0.969 16.778 1.00 97.25 223 ASP A N 1
ATOM 1683 C CA . ASP A 1 223 ? -16.676 -0.754 18.100 1.00 97.25 223 ASP A CA 1
ATOM 1684 C C . ASP A 1 223 ? -17.729 -1.828 18.417 1.00 97.25 223 ASP A C 1
ATOM 1686 O O . ASP A 1 223 ? -17.733 -2.384 19.516 1.00 97.25 223 ASP A O 1
ATOM 1690 N N . ALA A 1 224 ? -18.561 -2.203 17.437 1.00 97.69 224 ALA A N 1
ATOM 1691 C CA . ALA A 1 224 ? -19.521 -3.302 17.572 1.00 97.69 224 ALA A CA 1
ATOM 1692 C C . ALA A 1 224 ? -18.843 -4.665 17.807 1.00 97.69 224 ALA A C 1
ATOM 1694 O O . ALA A 1 224 ? -19.383 -5.507 18.522 1.00 97.69 224 ALA A O 1
ATOM 1695 N N . ALA A 1 225 ? -17.652 -4.872 17.239 1.00 97.31 225 ALA A N 1
ATOM 1696 C CA . ALA A 1 225 ? -16.836 -6.064 17.458 1.00 97.31 225 ALA A CA 1
ATOM 1697 C C . ALA A 1 225 ? -15.993 -6.008 18.751 1.00 97.31 225 ALA A C 1
ATOM 1699 O O . ALA A 1 225 ? -15.301 -6.974 19.066 1.00 97.31 225 ALA A O 1
ATOM 1700 N N . GLY A 1 226 ? -16.006 -4.889 19.489 1.00 96.69 226 GLY A N 1
ATOM 1701 C CA . GLY A 1 226 ? -15.150 -4.683 20.663 1.00 96.69 226 GLY A CA 1
ATOM 1702 C C . GLY A 1 226 ? -13.651 -4.652 20.337 1.00 96.69 226 GLY A C 1
ATOM 1703 O O . GLY A 1 226 ? -12.826 -4.938 21.205 1.00 96.69 226 GLY A O 1
ATOM 1704 N N . SER A 1 227 ? -13.289 -4.340 19.089 1.00 95.94 227 SER A N 1
ATOM 1705 C CA . SER A 1 227 ? -11.915 -4.395 18.593 1.00 95.94 227 SER A CA 1
ATOM 1706 C C . SER A 1 227 ? -11.206 -3.047 18.708 1.00 95.94 227 SER A C 1
ATOM 1708 O O . SER A 1 227 ? -11.718 -1.999 18.312 1.00 95.94 227 SER A O 1
ATOM 1710 N N . THR A 1 228 ? -9.967 -3.079 19.196 1.00 93.38 228 THR A N 1
ATOM 1711 C CA . THR A 1 228 ? -9.071 -1.914 19.283 1.00 93.38 228 THR A CA 1
ATOM 1712 C C . THR A 1 228 ? -8.114 -1.817 18.094 1.00 93.38 228 THR A C 1
ATOM 1714 O O . THR A 1 228 ? -7.102 -1.116 18.179 1.00 93.38 228 THR A O 1
ATOM 1717 N N . LEU A 1 229 ? -8.416 -2.514 16.992 1.00 95.62 229 LEU A N 1
ATOM 1718 C CA . LEU A 1 229 ? -7.625 -2.493 15.764 1.00 95.62 229 LEU A CA 1
ATOM 1719 C C . LEU A 1 229 ? -7.342 -1.053 15.314 1.00 95.62 229 LEU A C 1
ATOM 1721 O O . LEU A 1 229 ? -8.238 -0.196 15.321 1.00 95.62 229 LEU A O 1
ATOM 1725 N N . ARG A 1 230 ? -6.090 -0.792 14.917 1.00 96.38 230 ARG A N 1
ATOM 1726 C CA . ARG A 1 230 ? -5.704 0.507 14.360 1.00 96.38 230 ARG A CA 1
ATOM 1727 C C . ARG A 1 230 ? -6.456 0.730 13.047 1.00 96.38 230 ARG A C 1
ATOM 1729 O O . ARG A 1 230 ? -6.510 -0.160 12.207 1.00 96.38 230 ARG A O 1
ATOM 1736 N N . LEU A 1 231 ? -7.011 1.927 12.891 1.00 97.00 231 LEU A N 1
ATOM 1737 C CA . LEU A 1 231 ? -7.709 2.368 11.689 1.00 97.00 231 LEU A CA 1
ATOM 1738 C C . LEU A 1 231 ? -6.926 3.533 11.070 1.00 97.00 231 LEU A C 1
ATOM 1740 O O . LEU A 1 231 ? -6.490 4.413 11.813 1.00 97.00 231 LEU A O 1
ATOM 1744 N N . GLY A 1 232 ? -6.720 3.530 9.754 1.00 96.69 232 GLY A N 1
ATOM 1745 C CA . GLY A 1 232 ? -5.951 4.562 9.051 1.00 96.69 232 GLY A CA 1
ATOM 1746 C C . GLY A 1 232 ? -6.456 4.837 7.636 1.00 96.69 232 GLY A C 1
ATOM 1747 O O . GLY A 1 232 ? -7.288 4.106 7.109 1.00 96.69 232 GLY A O 1
ATOM 1748 N N . VAL A 1 233 ? -5.961 5.907 7.019 1.00 96.56 233 VAL A N 1
ATOM 1749 C CA . VAL A 1 233 ? -6.385 6.339 5.682 1.00 96.56 233 VAL A CA 1
ATOM 1750 C C . VAL A 1 233 ? -5.279 7.135 4.992 1.00 96.56 233 VAL A C 1
ATOM 1752 O O . VAL A 1 233 ? -4.583 7.907 5.649 1.00 96.56 233 VAL A O 1
ATOM 1755 N N . TYR A 1 234 ? -5.125 6.963 3.680 1.00 95.19 234 TYR A N 1
ATOM 1756 C CA . TYR A 1 234 ? -4.279 7.806 2.828 1.00 95.19 234 TYR A CA 1
ATOM 1757 C C . TYR A 1 234 ? -4.908 7.929 1.430 1.00 95.19 234 TYR A C 1
ATOM 1759 O O . TYR A 1 234 ? -4.697 7.109 0.537 1.00 95.19 234 TYR A O 1
ATOM 1767 N N . ALA A 1 235 ? -5.757 8.950 1.280 1.00 92.69 235 ALA A N 1
ATOM 1768 C CA . ALA A 1 235 ? -6.585 9.182 0.098 1.00 92.69 235 ALA A CA 1
ATOM 1769 C C . ALA A 1 235 ? -5.850 9.860 -1.072 1.00 92.69 235 ALA A C 1
ATOM 1771 O O . ALA A 1 235 ? -4.750 10.398 -0.929 1.00 92.69 235 ALA A O 1
ATOM 1772 N N . ASN A 1 236 ? -6.482 9.848 -2.246 1.00 89.00 236 ASN A N 1
ATOM 1773 C CA . ASN A 1 236 ? -5.976 10.536 -3.430 1.00 89.00 236 ASN A CA 1
ATOM 1774 C C . ASN A 1 236 ? -6.171 12.054 -3.317 1.00 89.00 236 ASN A C 1
ATOM 1776 O O . ASN A 1 236 ? -7.193 12.536 -2.838 1.00 89.00 236 ASN A O 1
ATOM 1780 N N . ALA A 1 237 ? -5.214 12.818 -3.845 1.00 79.75 237 ALA A N 1
ATOM 1781 C CA . ALA A 1 237 ? -5.321 14.273 -3.990 1.00 79.75 237 ALA A CA 1
ATOM 1782 C C . ALA A 1 237 ? -5.685 14.712 -5.425 1.00 79.75 237 ALA A C 1
ATOM 1784 O O . ALA A 1 237 ? -5.536 15.878 -5.776 1.00 79.75 237 ALA A O 1
ATOM 1785 N N . PHE A 1 238 ? -6.112 13.788 -6.284 1.00 70.69 238 PHE A N 1
ATOM 1786 C CA . PHE A 1 238 ? -6.343 14.005 -7.716 1.00 70.69 238 PHE A CA 1
ATOM 1787 C C . PHE A 1 238 ? -7.723 13.487 -8.139 1.00 70.69 238 PHE A C 1
ATOM 1789 O O . PHE A 1 238 ? -8.372 12.751 -7.391 1.00 70.69 238 PHE A O 1
ATOM 1796 N N . CYS A 1 239 ? -8.193 13.923 -9.310 1.00 57.22 239 CYS A N 1
ATOM 1797 C CA . CYS A 1 239 ? -9.415 13.397 -9.923 1.00 57.22 239 CYS A CA 1
ATOM 1798 C C . CYS A 1 239 ? -9.195 11.926 -10.307 1.00 57.22 239 CYS A C 1
ATOM 1800 O O . CYS A 1 239 ? -8.102 11.591 -10.738 1.00 57.22 239 CYS A O 1
ATOM 1802 N N . ALA A 1 240 ? -10.187 11.051 -10.117 1.00 51.06 240 ALA A N 1
ATOM 1803 C CA . ALA A 1 240 ? -10.054 9.661 -10.566 1.00 51.06 240 ALA A CA 1
ATOM 1804 C C . ALA A 1 240 ? -10.238 9.595 -12.088 1.00 51.06 240 ALA A C 1
ATOM 1806 O O . ALA A 1 240 ? -10.980 10.408 -12.645 1.00 51.06 240 ALA A O 1
ATOM 1807 N N . HIS A 1 241 ? -9.583 8.632 -12.737 1.00 52.47 241 HIS A N 1
ATOM 1808 C CA . HIS A 1 241 ? -9.870 8.287 -14.124 1.00 52.47 241 HIS A CA 1
ATOM 1809 C C . HIS A 1 241 ? -11.321 7.802 -14.258 1.00 52.47 241 HIS A C 1
ATOM 1811 O O . HIS A 1 241 ? -11.786 6.998 -13.451 1.00 52.47 241 HIS A O 1
ATOM 1817 N N . ASP A 1 242 ? -12.010 8.240 -15.314 1.00 38.72 242 ASP A N 1
ATOM 1818 C CA . ASP A 1 242 ? -13.136 7.480 -15.851 1.00 38.72 242 ASP A CA 1
ATOM 1819 C C . ASP A 1 242 ? -12.561 6.148 -16.368 1.00 38.72 242 ASP A C 1
ATOM 1821 O O . ASP A 1 242 ? -11.656 6.138 -17.202 1.00 38.72 242 ASP A O 1
ATOM 1825 N N . ALA A 1 243 ? -13.030 5.041 -15.797 1.00 38.88 243 ALA A N 1
ATOM 1826 C CA . ALA A 1 243 ? -12.571 3.671 -16.007 1.00 38.88 243 ALA A CA 1
ATOM 1827 C C . ALA A 1 243 ? -12.140 3.326 -17.448 1.00 38.88 243 ALA A C 1
ATOM 1829 O O . ALA A 1 243 ? -13.001 3.121 -18.299 1.00 38.88 243 ALA A O 1
ATOM 1830 N N . ASP A 1 244 ? -10.824 3.202 -17.685 1.00 38.53 244 ASP A N 1
ATOM 1831 C CA . ASP A 1 244 ? -10.184 2.128 -18.470 1.00 38.53 244 ASP A CA 1
ATOM 1832 C C . ASP A 1 244 ? -8.639 2.282 -18.429 1.00 38.53 244 ASP A C 1
ATOM 1834 O O . ASP A 1 244 ? -8.018 2.856 -19.328 1.00 38.53 244 ASP A O 1
ATOM 1838 N N . GLU A 1 245 ? -7.969 1.767 -17.386 1.00 44.50 245 GLU A N 1
ATOM 1839 C CA . GLU A 1 245 ? -6.487 1.762 -17.313 1.00 44.50 245 GLU A CA 1
ATOM 1840 C C . GLU A 1 245 ? -5.843 1.016 -18.504 1.00 44.50 245 GLU A C 1
ATOM 1842 O O . GLU A 1 245 ? -4.690 1.264 -18.851 1.00 44.50 245 GLU A O 1
ATOM 1847 N N . ALA A 1 246 ? -6.598 0.141 -19.180 1.00 39.84 246 ALA A N 1
ATOM 1848 C CA . ALA A 1 246 ? -6.166 -0.562 -20.386 1.00 39.84 246 ALA A CA 1
ATOM 1849 C C . ALA A 1 246 ? -6.248 0.287 -21.674 1.00 39.84 246 ALA A C 1
ATOM 1851 O O . ALA A 1 246 ? -5.678 -0.115 -22.692 1.00 39.84 246 ALA A O 1
ATOM 1852 N N . ALA A 1 247 ? -6.944 1.433 -21.659 1.00 35.53 247 ALA A N 1
ATOM 1853 C CA . ALA A 1 247 ? -7.172 2.269 -22.843 1.00 35.53 247 ALA A CA 1
ATOM 1854 C C . ALA A 1 247 ? -6.376 3.584 -22.855 1.00 35.53 247 ALA A C 1
ATOM 1856 O O . ALA A 1 247 ? -6.442 4.319 -23.845 1.00 35.53 247 ALA A O 1
ATOM 1857 N N . LEU A 1 248 ? -5.612 3.891 -21.802 1.00 36.22 248 LEU A N 1
ATOM 1858 C CA . LEU A 1 248 ? -4.791 5.098 -21.779 1.00 36.22 248 LEU A CA 1
ATOM 1859 C C . LEU A 1 248 ? -3.606 4.941 -22.750 1.00 36.22 248 LEU A C 1
ATOM 1861 O O . LEU A 1 248 ? -2.805 4.010 -22.609 1.00 36.22 248 LEU A O 1
ATOM 1865 N N . PRO A 1 249 ? -3.448 5.826 -23.756 1.00 31.16 249 PRO A N 1
ATOM 1866 C CA . PRO A 1 249 ? -2.217 5.864 -24.529 1.00 31.16 249 PRO A CA 1
ATOM 1867 C C . PRO A 1 249 ? -1.049 6.113 -23.568 1.00 31.16 249 PRO A C 1
ATOM 1869 O O . PRO A 1 249 ? -1.166 6.905 -22.636 1.00 31.16 249 PRO A O 1
ATOM 1872 N N . ALA A 1 250 ? 0.090 5.460 -23.818 1.00 40.97 250 ALA A N 1
ATOM 1873 C CA . ALA A 1 250 ? 1.288 5.425 -22.965 1.00 40.97 250 ALA A CA 1
ATOM 1874 C C . ALA A 1 250 ? 1.966 6.793 -22.677 1.00 40.97 250 ALA A C 1
ATOM 1876 O O . ALA A 1 250 ? 3.117 6.831 -22.248 1.00 40.97 250 ALA A O 1
ATOM 1877 N N . ASN A 1 251 ? 1.282 7.910 -22.940 1.00 35.56 251 ASN A N 1
ATOM 1878 C CA . ASN A 1 251 ? 1.800 9.271 -22.926 1.00 35.56 251 ASN A CA 1
ATOM 1879 C C . ASN A 1 251 ? 1.005 10.263 -22.058 1.00 35.56 251 ASN A C 1
ATOM 1881 O O . ASN A 1 251 ? 1.457 11.400 -21.936 1.00 35.56 251 ASN A O 1
ATOM 1885 N N . ASP A 1 252 ? -0.125 9.876 -21.457 1.00 42.31 252 ASP A N 1
ATOM 1886 C CA . ASP A 1 252 ? -0.806 10.760 -20.507 1.00 42.31 252 ASP A CA 1
ATOM 1887 C C . ASP A 1 252 ? -0.218 10.554 -19.105 1.00 42.31 252 ASP A C 1
ATOM 1889 O O . ASP A 1 252 ? -0.187 9.451 -18.548 1.00 42.31 252 ASP A O 1
ATOM 1893 N N . GLY A 1 253 ? 0.373 11.634 -18.590 1.00 52.66 253 GLY A N 1
ATOM 1894 C CA . GLY A 1 253 ? 0.989 11.694 -17.271 1.00 52.66 253 GLY A CA 1
ATOM 1895 C C . GLY A 1 253 ? -0.012 11.468 -16.134 1.00 52.66 253 GLY A C 1
ATOM 1896 O O . GLY A 1 253 ? -1.168 11.121 -16.335 1.00 52.66 253 GLY A O 1
ATOM 1897 N N . LEU A 1 254 ? 0.452 11.659 -14.902 1.00 59.00 254 LEU A N 1
ATOM 1898 C CA . LEU A 1 254 ? -0.402 11.557 -13.716 1.00 59.00 254 LEU A CA 1
ATOM 1899 C C . LEU A 1 254 ? -1.481 12.653 -13.737 1.00 59.00 254 LEU A C 1
ATOM 1901 O O . LEU A 1 254 ? -1.147 13.794 -14.049 1.00 59.00 254 LEU A O 1
ATOM 1905 N N . ASP A 1 255 ? -2.716 12.331 -13.328 1.00 60.59 255 ASP A N 1
ATOM 1906 C CA . ASP A 1 255 ? -3.833 13.292 -13.270 1.00 60.59 255 ASP A CA 1
ATOM 1907 C C . ASP A 1 255 ? -3.458 14.581 -12.538 1.00 60.59 255 ASP A C 1
ATOM 1909 O O . ASP A 1 255 ? -2.678 14.551 -11.581 1.00 60.59 255 ASP A O 1
ATOM 1913 N N . ASP A 1 256 ? -4.051 15.712 -12.903 1.00 64.88 256 ASP A N 1
ATOM 1914 C CA . ASP A 1 256 ? -3.821 16.947 -12.159 1.00 64.88 256 ASP A CA 1
ATOM 1915 C C . ASP A 1 256 ? -4.296 16.821 -10.701 1.00 64.88 256 ASP A C 1
ATOM 1917 O O . ASP A 1 256 ? -5.331 16.225 -10.381 1.00 64.88 256 ASP A O 1
ATOM 1921 N N . ILE A 1 257 ? -3.510 17.397 -9.787 1.00 70.25 257 ILE A N 1
ATOM 1922 C CA . ILE A 1 257 ? -3.912 17.518 -8.385 1.00 70.25 257 ILE A CA 1
ATOM 1923 C C . ILE A 1 257 ? -5.122 18.448 -8.330 1.00 70.25 257 ILE A C 1
ATOM 1925 O O . ILE A 1 257 ? -5.103 19.557 -8.871 1.00 70.25 257 ILE A O 1
ATOM 1929 N N . ARG A 1 258 ? -6.161 17.997 -7.631 1.00 75.31 258 ARG A N 1
ATOM 1930 C CA . ARG A 1 258 ? -7.370 18.769 -7.365 1.00 75.31 258 ARG A CA 1
ATOM 1931 C C . ARG A 1 258 ? -6.995 20.088 -6.694 1.00 75.31 258 ARG A C 1
ATOM 1933 O O . ARG A 1 258 ? -6.381 20.106 -5.628 1.00 75.31 258 ARG A O 1
ATOM 1940 N N . THR A 1 259 ? -7.360 21.207 -7.314 1.00 75.62 259 THR A N 1
ATOM 1941 C CA . THR A 1 259 ? -6.997 22.548 -6.822 1.00 75.62 259 THR A CA 1
ATOM 1942 C C . THR A 1 259 ? -7.665 22.888 -5.491 1.00 75.62 259 THR A C 1
ATOM 1944 O O . THR A 1 259 ? -7.158 23.722 -4.741 1.00 75.62 259 THR A O 1
ATOM 1947 N N . ASP A 1 260 ? -8.770 22.215 -5.168 1.00 78.19 260 ASP A N 1
ATOM 1948 C CA . ASP A 1 260 ? -9.473 22.318 -3.895 1.00 78.19 260 ASP A CA 1
ATOM 1949 C C . ASP A 1 260 ? -8.821 21.492 -2.768 1.00 78.19 260 ASP A C 1
ATOM 1951 O O . ASP A 1 260 ? -9.021 21.807 -1.595 1.00 78.19 260 ASP A O 1
ATOM 1955 N N . LEU A 1 261 ? -7.955 20.522 -3.087 1.00 81.81 261 LEU A N 1
ATOM 1956 C CA . LEU A 1 261 ? -7.211 19.701 -2.119 1.00 81.81 261 LEU A CA 1
ATOM 1957 C C . LEU A 1 261 ? -5.809 20.266 -1.826 1.00 81.81 261 LEU A C 1
ATOM 1959 O O . LEU A 1 261 ? -4.796 19.570 -1.877 1.00 81.81 261 LEU A O 1
ATOM 1963 N N . SER A 1 262 ? -5.744 21.555 -1.478 1.00 85.44 262 SER A N 1
ATOM 1964 C CA . SER A 1 262 ? -4.513 22.171 -0.955 1.00 85.44 262 SER A CA 1
ATOM 1965 C C . SER A 1 262 ? -4.050 21.503 0.356 1.00 85.44 262 SER A C 1
ATOM 1967 O O . SER A 1 262 ? -4.882 20.931 1.062 1.00 85.44 262 SER A O 1
ATOM 1969 N N . PRO A 1 263 ? -2.776 21.644 0.782 1.00 86.69 263 PRO A N 1
ATOM 1970 C CA . PRO A 1 263 ? -2.321 21.101 2.067 1.00 86.69 263 PRO A CA 1
ATOM 1971 C C . PRO A 1 263 ? -3.186 21.517 3.271 1.00 86.69 263 PRO A C 1
ATOM 1973 O O . PRO A 1 263 ? -3.429 20.713 4.167 1.00 86.69 263 PRO A O 1
ATOM 1976 N N . ALA A 1 264 ? -3.704 22.752 3.282 1.00 88.44 264 ALA A N 1
ATOM 1977 C CA . ALA A 1 264 ? -4.587 23.237 4.345 1.00 88.44 264 ALA A CA 1
ATOM 1978 C C . ALA A 1 264 ? -5.985 22.591 4.298 1.00 88.44 264 ALA A C 1
ATOM 1980 O O . ALA A 1 264 ? -6.547 22.243 5.338 1.00 88.44 264 ALA A O 1
ATOM 1981 N N . ALA A 1 265 ? -6.534 22.402 3.095 1.00 86.50 265 ALA A N 1
ATOM 1982 C CA . ALA A 1 265 ? -7.813 21.719 2.907 1.00 86.50 265 ALA A CA 1
ATOM 1983 C C . ALA A 1 265 ? -7.707 20.232 3.276 1.00 86.50 265 ALA A C 1
ATOM 1985 O O . ALA A 1 265 ? -8.559 19.707 3.988 1.00 86.50 265 ALA A O 1
ATOM 1986 N N . TYR A 1 266 ? -6.611 19.579 2.883 1.00 86.88 266 TYR A N 1
ATOM 1987 C CA . TYR A 1 266 ? -6.343 18.185 3.221 1.00 86.88 266 TYR A CA 1
ATOM 1988 C C . TYR A 1 266 ? -6.151 17.985 4.732 1.00 86.88 266 TYR A C 1
ATOM 1990 O O . TYR A 1 266 ? -6.652 17.016 5.296 1.00 86.88 266 TYR A O 1
ATOM 1998 N N . LEU A 1 267 ? -5.510 18.939 5.420 1.00 89.06 267 LEU A N 1
ATOM 1999 C CA . LEU A 1 267 ? -5.437 18.941 6.885 1.00 89.06 267 LEU A CA 1
ATOM 2000 C C . LEU A 1 267 ? -6.825 19.047 7.530 1.00 89.06 267 LEU A C 1
ATOM 2002 O O . LEU A 1 267 ? -7.078 18.375 8.522 1.00 89.06 267 LEU A O 1
ATOM 2006 N N . THR A 1 268 ? -7.723 19.862 6.970 1.00 88.44 268 THR A N 1
ATOM 2007 C CA . THR A 1 268 ? -9.097 19.975 7.485 1.00 88.44 268 THR A CA 1
ATOM 2008 C C . THR A 1 268 ? -9.839 18.645 7.356 1.00 88.44 268 THR A C 1
ATOM 2010 O O . THR A 1 268 ? -10.485 18.230 8.312 1.00 88.44 268 THR A O 1
ATOM 2013 N N . LEU A 1 269 ? -9.690 17.939 6.230 1.00 84.75 269 LEU A N 1
ATOM 2014 C CA . LEU A 1 269 ? -10.235 16.586 6.052 1.00 84.75 269 LEU A CA 1
ATOM 2015 C C . LEU A 1 269 ? -9.616 15.574 7.029 1.00 84.75 269 LEU A C 1
ATOM 2017 O O . LEU A 1 269 ? -10.316 14.724 7.556 1.00 84.75 269 LEU A O 1
ATOM 2021 N N . ALA A 1 270 ? -8.319 15.668 7.321 1.00 85.75 270 ALA A N 1
ATOM 2022 C CA . ALA A 1 270 ? -7.664 14.766 8.271 1.00 85.75 270 ALA A CA 1
ATOM 2023 C C . ALA A 1 270 ? -8.073 14.998 9.742 1.00 85.75 270 ALA A C 1
ATOM 2025 O O . ALA A 1 270 ? -7.751 14.180 10.603 1.00 85.75 270 ALA A O 1
ATOM 2026 N N . GLN A 1 271 ? -8.732 16.121 10.049 1.00 85.19 271 GLN A N 1
ATOM 2027 C CA . GLN A 1 271 ? -9.193 16.476 11.396 1.00 85.19 271 GLN A CA 1
ATOM 2028 C C . GLN A 1 271 ? -10.646 16.068 11.682 1.00 85.19 271 GLN A C 1
ATOM 2030 O O . GLN A 1 271 ? -11.071 16.193 12.834 1.00 85.19 271 GLN A O 1
ATOM 2035 N N . THR A 1 272 ? -11.401 15.634 10.666 1.00 69.25 272 THR A N 1
ATOM 2036 C CA . THR A 1 272 ? -12.789 15.157 10.810 1.00 69.25 272 THR A CA 1
ATOM 2037 C C . THR A 1 272 ? -12.838 13.720 11.300 1.00 69.25 272 THR A C 1
ATOM 2039 O O . THR A 1 272 ? -13.672 13.443 12.190 1.00 69.25 272 THR A O 1
#

pLDDT: mean 91.39, std 14.01, range [31.16, 98.88]

Solvent-accessible surface area (backbone atoms only — not comparable to full-atom values): 14845 Å² total; per-residue (Å²): 127,85,77,80,90,77,43,63,51,76,68,62,51,61,56,35,46,76,71,71,42,59,65,46,64,68,24,34,50,35,43,18,55,77,76,40,47,67,57,53,26,53,50,45,38,49,34,49,69,76,58,25,41,30,42,68,30,70,33,58,37,61,31,42,76,29,54,33,60,68,49,29,75,75,38,25,34,61,51,19,25,49,21,18,52,36,45,40,48,30,40,70,77,43,95,62,89,50,42,34,28,32,47,40,45,47,71,57,38,75,82,37,53,88,56,64,49,82,87,55,41,62,75,61,47,47,37,44,47,68,26,18,55,90,44,36,64,26,41,30,38,36,44,26,20,39,67,67,56,50,53,52,52,58,75,70,49,77,87,86,49,52,37,32,46,20,34,17,47,34,69,89,72,67,49,91,75,45,25,28,58,60,66,45,46,45,58,57,48,50,52,48,42,59,74,72,65,45,57,29,46,34,38,23,74,29,50,50,71,60,47,56,53,39,51,54,53,36,49,55,46,30,57,76,69,72,48,84,65,44,75,51,75,54,54,43,56,40,65,78,79,82,92,48,91,88,71,61,64,70,78,72,74,82,68,64,64,38,85,77,54,38,77,69,48,47,49,55,63,75,70,111

Mean predicted aligned error: 4.85 Å

Secondary structure (DSSP, 8-state):
-PPPP--B---HHHHHHHTT---BTTTBHHHHHHH-HHHHHHHHHHHHHHT-SEEE-TTTT-SHHHH-HHHHHHHHHHHHHHHHHHHHHHHHT-SS--EEEEEE--TT-TT-GGG--TTTHHHHHHHHHHHHTTT-SEEEEEEESSHHHHHHHHHHS-TTS-EEEEE-B--SS--SS-BBTTS-BHHHHHHHHHHHT-SEEEEESS-HHHHHHHHHHHHHHHHHTT---EEEEE--SBPPPPS-TTTS-TT--SPPBPTT--HHHHHHHHT-

Sequence (272 aa):
MPHPLLILDGGMGRELLRRGAPFVQPQWSALALMQQPSAVADVHRAYIEAGADIITTNSYALVPFHIGEDDFRTQGNKLARLAGELAQQAVGDSSKKVRVAASLPPLFGSYRPDLFDAAQAPVIARPLIDGQAPYADLWLAETQSSTAEVRALHALAPHDRPFWASFTLDDEHPAKPPRLRSGESIANAVATVIDLGADALLFNCSHPEIMADAITVARAALDAAGSTLRLGVYANAFCAHDADEAALPANDGLDDIRTDLSPAAYLTLAQT